Protein AF-0000000070115102 (afdb_homodimer)

Nearest PDB structures (foldseek):
  7xss-assembly1_C  TM=6.860E-01  e=1.965E-01  Candidatus Scalindua brodae
  6q9i-assembly1_A  TM=5.391E-01  e=1.254E-01  Homo sapiens
  7e6j-assembly1_A  TM=5.517E-01  e=1.692E-01  Homo sapiens
  4gpk-assembly1_D  TM=7.271E-01  e=5.889E-01  Bacillus thuringiensis serovar thuringiensis
  4dau-assembly1_A-2  TM=5.957E-01  e=8.779E-01  Homo sapiens

Organism: Actinoplanes teichomyceticus (NCBI:txid1867)

Sequence (296 aa):
MSDEEFIHTALVVAFTAEPGHPRSLQRAIDEIYRLLSEAPAGHPDLVIGWGVLVDLLHERAEDSGDPGDWDALVDAAGCMVLVADAGTELAVRAWRRQWQALLLRHQATRDPADLRDAKVAAAALAEAAAAVPRSPHQPRPRRPWRCDMSDEEFIHTALVVAFTAEPGHPRSLQRAIDEIYRLLSEAPAGHPDLVIGWGVLVDLLHERAEDSGDPGDWDALVDAAGCMVLVADAGTELAVRAWRRQWQALLLRHQATRDPADLRDAKVAAAALAEAAAAVPRSPHQPRPRRPWRCD

Structure (mmCIF, N/CA/C/O backbone):
data_AF-0000000070115102-model_v1
#
loop_
_entity.id
_entity.type
_entity.pdbx_description
1 polymer 'Uncharacterized protein'
#
loop_
_atom_site.group_PDB
_atom_site.id
_atom_site.type_symbol
_atom_site.label_atom_id
_atom_site.label_alt_id
_atom_site.label_comp_id
_atom_site.label_asym_id
_atom_site.label_entity_id
_atom_site.label_seq_id
_atom_site.pdbx_PDB_ins_code
_atom_site.Cartn_x
_atom_site.Cartn_y
_atom_site.Cartn_z
_atom_site.occupancy
_atom_site.B_iso_or_equiv
_atom_site.auth_seq_id
_atom_site.auth_comp_id
_atom_site.auth_asym_id
_atom_site.auth_atom_id
_atom_site.pdbx_PDB_model_num
ATOM 1 N N . MET A 1 1 ? 18.672 5.445 12.703 1 75.75 1 MET A N 1
ATOM 2 C CA . MET A 1 1 ? 17.828 4.598 11.859 1 75.75 1 MET A CA 1
ATOM 3 C C . MET A 1 1 ? 18.312 4.637 10.414 1 75.75 1 MET A C 1
ATOM 5 O O . MET A 1 1 ? 18.484 5.715 9.844 1 75.75 1 MET A O 1
ATOM 9 N N . SER A 1 2 ? 18.625 3.42 9.883 1 83.38 2 SER A N 1
ATOM 10 C CA . SER A 1 2 ? 19.109 3.383 8.5 1 83.38 2 SER A CA 1
ATOM 11 C C . SER A 1 2 ? 17.969 3.602 7.512 1 83.38 2 SER A C 1
ATOM 13 O O . SER A 1 2 ? 16.797 3.48 7.871 1 83.38 2 SER A O 1
ATOM 15 N N . ASP A 1 3 ? 18.25 4.043 6.359 1 79.62 3 ASP A N 1
ATOM 16 C CA . ASP A 1 3 ? 17.266 4.246 5.301 1 79.62 3 ASP A CA 1
ATOM 17 C C . ASP A 1 3 ? 16.5 2.961 5.012 1 79.62 3 ASP A C 1
ATOM 19 O O . ASP A 1 3 ? 15.281 2.99 4.82 1 79.62 3 ASP A O 1
ATOM 23 N N . GLU A 1 4 ? 17.188 1.885 5.074 1 79.25 4 GLU A N 1
ATOM 24 C CA . GLU A 1 4 ? 16.594 0.584 4.805 1 79.25 4 GLU A CA 1
ATOM 25 C C . GLU A 1 4 ? 15.578 0.212 5.887 1 79.25 4 GLU A C 1
ATOM 27 O O . GLU A 1 4 ? 14.5 -0.301 5.59 1 79.25 4 GLU A O 1
ATOM 32 N N . GLU A 1 5 ? 15.961 0.555 7.086 1 83.38 5 GLU A N 1
ATOM 33 C CA . GLU A 1 5 ? 15.062 0.26 8.195 1 83.38 5 GLU A CA 1
ATOM 34 C C . GLU A 1 5 ? 13.789 1.101 8.109 1 83.38 5 GLU A C 1
ATOM 36 O O . GLU A 1 5 ? 12.695 0.605 8.375 1 83.38 5 GLU A O 1
ATOM 41 N N . PHE A 1 6 ? 13.969 2.359 7.801 1 89.44 6 PHE A N 1
ATOM 42 C CA . PHE A 1 6 ? 12.828 3.254 7.688 1 89.44 6 PHE A CA 1
ATOM 43 C C . PHE A 1 6 ? 11.828 2.729 6.668 1 89.44 6 PHE A C 1
ATOM 45 O O . PHE A 1 6 ? 10.656 2.523 6.988 1 89.44 6 PHE A O 1
ATOM 52 N N . ILE A 1 7 ? 12.289 2.443 5.477 1 87.62 7 ILE A N 1
ATOM 53 C CA . ILE A 1 7 ? 11.398 2.049 4.391 1 87.62 7 ILE A CA 1
ATOM 54 C C . ILE A 1 7 ? 10.781 0.69 4.703 1 87.62 7 ILE A C 1
ATOM 56 O O . ILE A 1 7 ? 9.594 0.469 4.438 1 87.62 7 ILE A O 1
ATOM 60 N N . HIS A 1 8 ? 11.547 -0.216 5.242 1 85.38 8 HIS A N 1
ATOM 61 C CA . HIS A 1 8 ? 11.023 -1.525 5.609 1 85.38 8 HIS A CA 1
ATOM 62 C C . HIS A 1 8 ? 9.898 -1.401 6.629 1 85.38 8 HIS A C 1
ATOM 64 O O . HIS A 1 8 ? 8.828 -1.997 6.461 1 85.38 8 HIS A O 1
ATOM 70 N N . THR A 1 9 ? 10.133 -0.563 7.625 1 89.38 9 THR A N 1
ATOM 71 C CA . THR A 1 9 ? 9.109 -0.361 8.648 1 89.38 9 THR A CA 1
ATOM 72 C C . THR A 1 9 ? 7.859 0.274 8.039 1 89.38 9 THR A C 1
ATOM 74 O O . THR A 1 9 ? 6.742 -0.169 8.312 1 89.38 9 THR A O 1
ATOM 77 N N . ALA A 1 10 ? 8.031 1.259 7.234 1 92.88 10 ALA A N 1
ATOM 78 C CA . ALA A 1 10 ? 6.898 1.916 6.586 1 92.88 10 ALA A CA 1
ATOM 79 C C . ALA A 1 10 ? 6.09 0.923 5.754 1 92.88 10 ALA A C 1
ATOM 81 O O . ALA A 1 10 ? 4.855 0.917 5.809 1 92.88 10 ALA A O 1
ATOM 82 N N . LEU A 1 11 ? 6.754 0.059 5.07 1 88.56 11 LEU A N 1
ATOM 83 C CA . LEU A 1 11 ? 6.105 -0.916 4.199 1 88.56 11 LEU A CA 1
ATOM 84 C C . LEU A 1 11 ? 5.359 -1.965 5.02 1 88.56 11 LEU A C 1
ATOM 86 O O . LEU A 1 11 ? 4.238 -2.346 4.676 1 88.56 11 LEU A O 1
ATOM 90 N N . VAL A 1 12 ? 5.984 -2.422 6.035 1 88.62 12 VAL A N 1
ATOM 91 C CA . VAL A 1 12 ? 5.324 -3.391 6.906 1 88.62 12 VAL A CA 1
ATOM 92 C C . VAL A 1 12 ? 4.039 -2.789 7.465 1 88.62 12 VAL A C 1
ATOM 94 O O . VAL A 1 12 ? 2.986 -3.432 7.445 1 88.62 12 VAL A O 1
ATOM 97 N N . VAL A 1 13 ? 4.098 -1.583 7.859 1 92 13 VAL A N 1
ATOM 98 C CA . VAL A 1 13 ? 2.916 -0.915 8.398 1 92 13 VAL A CA 1
ATOM 99 C C . VAL A 1 13 ? 1.85 -0.793 7.309 1 92 13 VAL A C 1
ATOM 101 O O . VAL A 1 13 ? 0.693 -1.162 7.52 1 92 13 VAL A O 1
ATOM 104 N N . ALA A 1 14 ? 2.262 -0.362 6.152 1 90 14 ALA A N 1
ATOM 105 C CA . ALA A 1 14 ? 1.341 -0.138 5.043 1 90 14 ALA A CA 1
ATOM 106 C C . ALA A 1 14 ? 0.634 -1.432 4.645 1 90 14 ALA A C 1
ATOM 108 O O . ALA A 1 14 ? -0.561 -1.425 4.34 1 90 14 ALA A O 1
ATOM 109 N N . PHE A 1 15 ? 1.367 -2.568 4.727 1 87.44 15 PHE A N 1
ATOM 110 C CA . PHE A 1 15 ? 0.852 -3.811 4.164 1 87.44 15 PHE A CA 1
ATOM 111 C C . PHE A 1 15 ? 0.168 -4.648 5.238 1 87.44 15 PHE A C 1
ATOM 113 O O . PHE A 1 15 ? -0.491 -5.645 4.93 1 87.44 15 PHE A O 1
ATOM 120 N N . THR A 1 16 ? 0.286 -4.246 6.426 1 85.25 16 THR A N 1
ATOM 121 C CA . THR A 1 16 ? -0.28 -5.117 7.449 1 85.25 16 THR A CA 1
ATOM 122 C C . THR A 1 16 ? -1.422 -4.418 8.18 1 85.25 16 THR A C 1
ATOM 124 O O . THR A 1 16 ? -2.176 -5.055 8.922 1 85.25 16 THR A O 1
ATOM 127 N N . ALA A 1 17 ? -1.528 -3.17 7.93 1 83.94 17 ALA A N 1
ATOM 128 C CA . ALA A 1 17 ? -2.676 -2.48 8.508 1 83.94 17 ALA A CA 1
ATOM 129 C C . ALA A 1 17 ? -3.988 -3.09 8.023 1 83.94 17 ALA A C 1
ATOM 131 O O . ALA A 1 17 ? -4.113 -3.451 6.852 1 83.94 17 ALA A O 1
ATOM 132 N N . GLU A 1 18 ? -4.879 -3.344 8.898 1 76.81 18 GLU A N 1
ATOM 133 C CA . GLU A 1 18 ? -6.156 -3.977 8.578 1 76.81 18 GLU A CA 1
ATOM 134 C C . GLU A 1 18 ? -7.301 -2.973 8.664 1 76.81 18 GLU A C 1
ATOM 136 O O . GLU A 1 18 ? -7.625 -2.473 9.742 1 76.81 18 GLU A O 1
ATOM 141 N N . PRO A 1 19 ? -7.836 -2.807 7.48 1 73.12 19 PRO A N 1
ATOM 142 C CA . PRO A 1 19 ? -9 -1.917 7.516 1 73.12 19 PRO A CA 1
ATOM 143 C C . PRO A 1 19 ? -10.125 -2.453 8.398 1 73.12 19 PRO A C 1
ATOM 145 O O . PRO A 1 19 ? -10.328 -3.666 8.477 1 73.12 19 PRO A O 1
ATOM 148 N N . GLY A 1 20 ? -10.789 -1.651 9.102 1 76.56 20 GLY A N 1
ATOM 149 C CA . GLY A 1 20 ? -11.961 -2.014 9.883 1 76.56 20 GLY A CA 1
ATOM 150 C C . GLY A 1 20 ? -11.625 -2.453 11.297 1 76.56 20 GLY A C 1
ATOM 151 O O . GLY A 1 20 ? -12.523 -2.75 12.094 1 76.56 20 GLY A O 1
ATOM 152 N N . HIS A 1 21 ? -10.445 -2.525 11.57 1 83 21 HIS A N 1
ATOM 153 C CA . HIS A 1 21 ? -10.016 -2.844 12.93 1 83 21 HIS A CA 1
ATOM 154 C C . HIS A 1 21 ? -9.375 -1.635 13.602 1 83 21 HIS A C 1
ATOM 156 O O . HIS A 1 21 ? -8.18 -1.392 13.438 1 83 21 HIS A O 1
ATOM 162 N N . PRO A 1 22 ? -10.133 -0.946 14.492 1 81.31 22 PRO A N 1
ATOM 163 C CA . PRO A 1 22 ? -9.688 0.346 15.016 1 81.31 22 PRO A CA 1
ATOM 164 C C . PRO A 1 22 ? -8.391 0.239 15.82 1 81.31 22 PRO A C 1
ATOM 166 O O . PRO A 1 22 ? -7.535 1.123 15.742 1 81.31 22 PRO A O 1
ATOM 169 N N . ARG A 1 23 ? -8.312 -0.834 16.594 1 81.69 23 ARG A N 1
ATOM 170 C CA . ARG A 1 23 ? -7.098 -0.964 17.391 1 81.69 23 ARG A CA 1
ATOM 171 C C . ARG A 1 23 ? -5.883 -1.203 16.5 1 81.69 23 ARG A C 1
ATOM 173 O O . ARG A 1 23 ? -4.812 -0.64 16.75 1 81.69 23 ARG A O 1
ATOM 180 N N . SER A 1 24 ? -6.023 -2.033 15.508 1 82.81 24 SER A N 1
ATOM 181 C CA . SER A 1 24 ? -4.949 -2.279 14.555 1 82.81 24 SER A CA 1
ATOM 182 C C . SER A 1 24 ? -4.59 -1.01 13.789 1 82.81 24 SER A C 1
ATOM 184 O O . SER A 1 24 ? -3.41 -0.726 13.57 1 82.81 24 SER A O 1
ATOM 186 N N . LEU A 1 25 ? -5.547 -0.271 13.477 1 87.12 25 LEU A N 1
ATOM 187 C CA . LEU A 1 25 ? -5.336 0.974 12.75 1 87.12 25 LEU A CA 1
ATOM 188 C C . LEU A 1 25 ? -4.602 1.993 13.609 1 87.12 25 LEU A C 1
ATOM 190 O O . LEU A 1 25 ? -3.672 2.654 13.141 1 87.12 25 LEU A O 1
ATOM 194 N N . GLN A 1 26 ? -5.031 2.066 14.883 1 87.44 26 GLN A N 1
ATOM 195 C CA . GLN A 1 26 ? -4.367 3 15.789 1 87.44 26 GLN A CA 1
ATOM 196 C C . GLN A 1 26 ? -2.904 2.619 15.992 1 87.44 26 GLN A C 1
ATOM 198 O O . GLN A 1 26 ? -2.031 3.488 16.016 1 87.44 26 GLN A O 1
ATOM 203 N N . ARG A 1 27 ? -2.684 1.387 16.125 1 87.38 27 ARG A N 1
ATOM 204 C CA . ARG A 1 27 ? -1.309 0.922 16.266 1 87.38 27 ARG A CA 1
ATOM 205 C C . ARG A 1 27 ? -0.475 1.274 15.039 1 87.38 27 ARG A C 1
ATOM 207 O O . ARG A 1 27 ? 0.676 1.698 15.164 1 87.38 27 ARG A O 1
ATOM 214 N N . ALA A 1 28 ? -0.996 1.083 13.883 1 91.25 28 ALA A N 1
ATOM 215 C CA . ALA A 1 28 ? -0.315 1.413 12.641 1 91.25 28 ALA A CA 1
ATOM 216 C C . ALA A 1 28 ? 0.009 2.902 12.562 1 91.25 28 ALA A C 1
ATOM 218 O O . ALA A 1 28 ? 1.125 3.285 12.203 1 91.25 28 ALA A O 1
ATOM 219 N N . ILE A 1 29 ? -0.929 3.697 12.969 1 91.81 29 ILE A N 1
ATOM 220 C CA . ILE A 1 29 ? -0.753 5.145 12.953 1 91.81 29 ILE A CA 1
ATOM 221 C C . ILE A 1 29 ? 0.361 5.539 13.914 1 91.81 29 ILE A C 1
ATOM 223 O O . ILE A 1 29 ? 1.24 6.332 13.57 1 91.81 29 ILE A O 1
ATOM 227 N N . ASP A 1 30 ? 0.346 4.941 15.086 1 89.5 30 ASP A N 1
ATOM 228 C CA . ASP A 1 30 ? 1.373 5.238 16.078 1 89.5 30 ASP A CA 1
ATOM 229 C C . ASP A 1 30 ? 2.76 4.848 15.57 1 89.5 30 ASP A C 1
ATOM 231 O O . ASP A 1 30 ? 3.73 5.578 15.781 1 89.5 30 ASP A O 1
ATOM 235 N N . GLU A 1 31 ? 2.832 3.777 14.93 1 90 31 GLU A N 1
ATOM 236 C CA . GLU A 1 31 ? 4.113 3.279 14.438 1 90 31 GLU A CA 1
ATOM 237 C C . GLU A 1 31 ? 4.672 4.184 13.344 1 90 31 GLU A C 1
ATOM 239 O O . GLU A 1 31 ? 5.863 4.492 13.328 1 90 31 GLU A O 1
ATOM 244 N N . ILE A 1 32 ? 3.908 4.617 12.445 1 93 32 ILE A N 1
ATOM 245 C CA . ILE A 1 32 ? 4.398 5.449 11.359 1 93 32 ILE A CA 1
ATOM 246 C C . ILE A 1 32 ? 4.742 6.844 11.883 1 93 32 ILE A C 1
ATOM 248 O O . ILE A 1 32 ? 5.699 7.469 11.422 1 93 32 ILE A O 1
ATOM 252 N N . TYR A 1 33 ? 3.984 7.281 12.844 1 88.88 33 TYR A N 1
ATOM 253 C CA . TYR A 1 33 ? 4.324 8.555 13.477 1 88.88 33 TYR A CA 1
ATOM 254 C C . TYR A 1 33 ? 5.707 8.484 14.117 1 88.88 33 TYR A C 1
ATOM 256 O O . TYR A 1 33 ? 6.508 9.414 13.977 1 88.88 33 TYR A O 1
ATOM 264 N N . ARG A 1 34 ? 5.902 7.492 14.805 1 88.19 34 ARG A N 1
ATOM 265 C CA . ARG A 1 34 ? 7.211 7.305 15.422 1 88.19 34 ARG A CA 1
ATOM 266 C C . ARG A 1 34 ? 8.312 7.266 14.375 1 88.19 34 ARG A C 1
ATOM 268 O O . ARG A 1 34 ? 9.359 7.898 14.539 1 88.19 34 ARG A O 1
ATOM 275 N N . LEU A 1 35 ? 8.055 6.539 13.398 1 90.62 35 LEU A N 1
ATOM 276 C CA . LEU A 1 35 ? 9.016 6.41 12.305 1 90.62 35 LEU A CA 1
ATOM 277 C C . LEU A 1 35 ? 9.352 7.777 11.719 1 90.62 35 LEU A C 1
ATOM 279 O O . LEU A 1 35 ? 10.531 8.109 11.547 1 90.62 35 LEU A O 1
ATOM 283 N N . LEU A 1 36 ? 8.352 8.578 11.492 1 91.44 36 LEU A N 1
ATOM 284 C CA . LEU A 1 36 ? 8.523 9.898 10.891 1 91.44 36 LEU A CA 1
ATOM 285 C C . LEU A 1 36 ? 9.203 10.859 11.859 1 91.44 36 LEU A C 1
ATOM 287 O O . LEU A 1 36 ? 10.023 11.688 11.453 1 91.44 36 LEU A O 1
ATOM 291 N N . SER A 1 37 ? 8.898 10.703 13.109 1 86.81 37 SER A N 1
ATOM 292 C CA . SER A 1 37 ? 9.453 11.586 14.125 1 86.81 37 SER A CA 1
ATOM 293 C C . SER A 1 37 ? 10.938 11.312 14.344 1 86.81 37 SER A C 1
ATOM 295 O O . SER A 1 37 ? 11.695 12.219 14.711 1 86.81 37 SER A O 1
ATOM 297 N N . GLU A 1 38 ? 11.344 10.117 14.062 1 85.75 38 GLU A N 1
ATOM 298 C CA . GLU A 1 38 ? 12.719 9.719 14.328 1 85.75 38 GLU A CA 1
ATOM 299 C C . GLU A 1 38 ? 13.578 9.852 13.07 1 85.75 38 GLU A C 1
ATOM 301 O O . GLU A 1 38 ? 14.805 9.719 13.133 1 85.75 38 GLU A O 1
ATOM 306 N N . ALA A 1 39 ? 12.898 10.148 12 1 87.94 39 ALA A N 1
ATOM 307 C CA . ALA A 1 39 ? 13.641 10.25 10.742 1 87.94 39 ALA A CA 1
ATOM 308 C C . ALA A 1 39 ? 14.414 11.562 10.672 1 87.94 39 ALA A C 1
ATOM 310 O O . ALA A 1 39 ? 13.914 12.609 11.078 1 87.94 39 ALA A O 1
ATOM 311 N N . PRO A 1 40 ? 15.711 11.5 10.219 1 86.06 40 PRO A N 1
ATOM 312 C CA . PRO A 1 40 ? 16.422 12.75 9.992 1 86.06 40 PRO A CA 1
ATOM 313 C C . PRO A 1 40 ? 15.773 13.625 8.922 1 86.06 40 PRO A C 1
ATOM 315 O O . PRO A 1 40 ? 15.078 13.109 8.039 1 86.06 40 PRO A O 1
ATOM 318 N N . ALA A 1 41 ? 15.977 14.93 9.078 1 82 41 ALA A N 1
ATOM 319 C CA . ALA A 1 41 ? 15.492 15.852 8.062 1 82 41 ALA A CA 1
ATOM 320 C C . ALA A 1 41 ? 16.031 15.492 6.684 1 82 41 ALA A C 1
ATOM 322 O O . ALA A 1 41 ? 17.219 15.141 6.547 1 82 41 ALA A O 1
ATOM 323 N N . GLY A 1 42 ? 15.234 15.477 5.723 1 85.44 42 GLY A N 1
ATOM 324 C CA . GLY A 1 42 ? 15.664 15.227 4.355 1 85.44 42 GLY A CA 1
ATOM 325 C C . GLY A 1 42 ? 15.789 13.75 4.035 1 85.44 42 GLY A C 1
ATOM 326 O O . GLY A 1 42 ? 16.297 13.383 2.973 1 85.44 42 GLY A O 1
ATOM 327 N N . HIS A 1 43 ? 15.391 12.914 4.941 1 87.81 43 HIS A N 1
ATOM 328 C CA . HIS A 1 43 ? 15.43 11.492 4.648 1 87.81 43 HIS A CA 1
ATOM 329 C C . HIS A 1 43 ? 14.758 11.18 3.314 1 87.81 43 HIS A C 1
ATOM 331 O O . HIS A 1 43 ? 13.664 11.68 3.037 1 87.81 43 HIS A O 1
ATOM 337 N N . PRO A 1 44 ? 15.328 10.367 2.498 1 85.56 44 PRO A N 1
ATOM 338 C CA . PRO A 1 44 ? 14.867 10.188 1.12 1 85.56 44 PRO A CA 1
ATOM 339 C C . PRO A 1 44 ? 13.492 9.516 1.044 1 85.56 44 PRO A C 1
ATOM 341 O O . PRO A 1 44 ? 12.773 9.695 0.06 1 85.56 44 PRO A O 1
ATOM 344 N N . ASP A 1 45 ? 13.055 8.805 2.076 1 89.31 45 ASP A N 1
ATOM 345 C CA . ASP A 1 45 ? 11.82 8.031 2 1 89.31 45 ASP A CA 1
ATOM 346 C C . ASP A 1 45 ? 10.711 8.695 2.816 1 89.31 45 ASP A C 1
ATOM 348 O O . ASP A 1 45 ? 9.703 8.055 3.135 1 89.31 45 ASP A O 1
ATOM 352 N N . LEU A 1 46 ? 10.898 9.969 3.127 1 92.81 46 LEU A N 1
ATOM 353 C CA . LEU A 1 46 ? 9.875 10.664 3.898 1 92.81 46 LEU A CA 1
ATOM 354 C C . LEU A 1 46 ? 8.539 10.641 3.168 1 92.81 46 LEU A C 1
ATOM 356 O O . LEU A 1 46 ? 7.484 10.5 3.797 1 92.81 46 LEU A O 1
ATOM 360 N N . VAL A 1 47 ? 8.602 10.773 1.875 1 93.31 47 VAL A N 1
ATOM 361 C CA . VAL A 1 47 ? 7.371 10.836 1.096 1 93.31 47 VAL A CA 1
ATOM 362 C C . VAL A 1 47 ? 6.582 9.539 1.264 1 93.31 47 VAL A C 1
ATOM 364 O O . VAL A 1 47 ? 5.348 9.555 1.286 1 93.31 47 VAL A O 1
ATOM 367 N N . ILE A 1 48 ? 7.258 8.477 1.407 1 92.62 48 ILE A N 1
ATOM 368 C CA . ILE A 1 48 ? 6.609 7.188 1.613 1 92.62 48 ILE A CA 1
ATOM 369 C C . ILE A 1 48 ? 5.988 7.141 3.008 1 92.62 48 ILE A C 1
ATOM 371 O O . ILE A 1 48 ? 4.832 6.742 3.168 1 92.62 48 ILE A O 1
ATOM 375 N N . GLY A 1 49 ? 6.773 7.543 4.008 1 93.81 49 GLY A N 1
ATOM 376 C CA . GLY A 1 49 ? 6.254 7.566 5.367 1 93.81 49 GLY A CA 1
ATOM 377 C C . GLY A 1 49 ? 5.012 8.422 5.52 1 93.81 49 GLY A C 1
ATOM 378 O O . GLY A 1 49 ? 4.012 7.984 6.094 1 93.81 49 GLY A O 1
ATOM 379 N N . TRP A 1 50 ? 5.066 9.539 4.961 1 94.94 50 TRP A N 1
ATOM 380 C CA . TRP A 1 50 ? 3.908 10.43 5.012 1 94.94 50 TRP A CA 1
ATOM 381 C C . TRP A 1 50 ? 2.736 9.836 4.23 1 94.94 50 TRP A C 1
ATOM 383 O O . TRP A 1 50 ? 1.586 9.93 4.664 1 94.94 50 TRP A O 1
ATOM 393 N N . GLY A 1 51 ? 3.059 9.281 3.074 1 95.44 51 GLY A N 1
ATOM 394 C CA . GLY A 1 51 ? 2.016 8.633 2.301 1 95.44 51 GLY A CA 1
ATOM 395 C C . GLY A 1 51 ? 1.298 7.539 3.07 1 95.44 51 GLY A C 1
ATOM 396 O O . GLY A 1 51 ? 0.07 7.438 3.016 1 95.44 51 GLY A O 1
ATOM 397 N N . VAL A 1 52 ? 2.025 6.758 3.764 1 95.38 52 VAL A N 1
ATOM 398 C CA . VAL A 1 52 ? 1.437 5.703 4.582 1 95.38 52 VAL A CA 1
ATOM 399 C C . VAL A 1 52 ? 0.562 6.32 5.672 1 95.38 52 VAL A C 1
ATOM 401 O O . VAL A 1 52 ? -0.568 5.879 5.895 1 95.38 52 VAL A O 1
ATOM 404 N N . LEU A 1 53 ? 1.031 7.371 6.293 1 94.31 53 LEU A N 1
ATOM 405 C CA . LEU A 1 53 ? 0.256 8.039 7.332 1 94.31 53 LEU A CA 1
ATOM 406 C C . LEU A 1 53 ? -1.033 8.617 6.762 1 94.31 53 LEU A C 1
ATOM 408 O O . LEU A 1 53 ? -2.104 8.469 7.359 1 94.31 53 LEU A O 1
ATOM 412 N N . VAL A 1 54 ? -0.891 9.18 5.621 1 95.5 54 VAL A N 1
ATOM 413 C CA . VAL A 1 54 ? -2.053 9.773 4.973 1 95.5 54 VAL A CA 1
ATOM 414 C C . VAL A 1 54 ? -3.109 8.703 4.711 1 95.5 54 VAL A C 1
ATOM 416 O O . VAL A 1 54 ? -4.293 8.914 4.98 1 95.5 54 VAL A O 1
ATOM 419 N N . ASP A 1 55 ? -2.742 7.582 4.281 1 94.06 55 ASP A N 1
ATOM 420 C CA . ASP A 1 55 ? -3.674 6.496 3.996 1 94.06 55 ASP A CA 1
ATOM 421 C C . ASP A 1 55 ? -4.332 5.984 5.273 1 94.06 55 ASP A C 1
ATOM 423 O O . ASP A 1 55 ? -5.539 5.742 5.305 1 94.06 55 ASP A O 1
ATOM 427 N N . LEU A 1 56 ? -3.574 5.852 6.285 1 93.38 56 LEU A N 1
ATOM 428 C CA . LEU A 1 56 ? -4.094 5.363 7.559 1 93.38 56 LEU A CA 1
ATOM 429 C C . LEU A 1 56 ? -5.055 6.371 8.18 1 93.38 56 LEU A C 1
ATOM 431 O O . LEU A 1 56 ? -6.117 6 8.672 1 93.38 56 LEU A O 1
ATOM 435 N N . LEU A 1 57 ? -4.707 7.613 8.141 1 93.12 57 LEU A N 1
ATOM 436 C CA . LEU A 1 57 ? -5.562 8.656 8.688 1 93.12 57 LEU A CA 1
ATOM 437 C C . LEU A 1 57 ? -6.855 8.773 7.891 1 93.12 57 LEU A C 1
ATOM 439 O O . LEU A 1 57 ? -7.914 9.062 8.453 1 93.12 57 LEU A O 1
ATOM 443 N N . HIS A 1 58 ? -6.711 8.57 6.594 1 93.25 58 HIS A N 1
ATOM 444 C CA . HIS A 1 58 ? -7.902 8.578 5.754 1 93.25 58 HIS A CA 1
ATOM 445 C C . HIS A 1 58 ? -8.883 7.484 6.168 1 93.25 58 HIS A C 1
ATOM 447 O O . HIS A 1 58 ? -10.078 7.738 6.309 1 93.25 58 HIS A O 1
ATOM 453 N N . GLU A 1 59 ? -8.367 6.34 6.355 1 90.94 59 GLU A N 1
ATOM 454 C CA . GLU A 1 59 ? -9.211 5.238 6.812 1 90.94 59 GLU A CA 1
ATOM 455 C C . GLU A 1 59 ? -9.867 5.566 8.148 1 90.94 59 GLU A C 1
ATOM 457 O O . GLU A 1 59 ? -11.07 5.348 8.32 1 90.94 59 GLU A O 1
ATOM 462 N N . ARG A 1 60 ? -9.102 6.102 9.023 1 90.25 60 ARG A N 1
ATOM 463 C CA . ARG A 1 60 ? -9.633 6.438 10.336 1 90.25 60 ARG A CA 1
ATOM 464 C C . ARG A 1 60 ? -10.703 7.516 10.234 1 90.25 60 ARG A C 1
ATOM 466 O O . ARG A 1 60 ? -11.719 7.457 10.938 1 90.25 60 ARG A O 1
ATOM 473 N N . ALA A 1 61 ? -10.445 8.484 9.461 1 89.88 61 ALA A N 1
ATOM 474 C CA . ALA A 1 61 ? -11.383 9.594 9.312 1 89.88 61 ALA A CA 1
ATOM 475 C C . ALA A 1 61 ? -12.719 9.117 8.75 1 89.88 61 ALA A C 1
ATOM 477 O O . ALA A 1 61 ? -13.781 9.586 9.172 1 89.88 61 ALA A O 1
ATOM 478 N N . GLU A 1 62 ? -12.656 8.211 7.867 1 86.5 62 GLU A N 1
ATOM 479 C CA . GLU A 1 62 ? -13.875 7.656 7.285 1 86.5 62 GLU A CA 1
ATOM 480 C C . GLU A 1 62 ? -14.68 6.879 8.32 1 86.5 62 GLU A C 1
ATOM 482 O O . GLU A 1 62 ? -15.906 6.891 8.297 1 86.5 62 GLU A O 1
ATOM 487 N N . ASP A 1 63 ? -14.008 6.316 9.234 1 84.12 63 ASP A N 1
ATOM 488 C CA . ASP A 1 63 ? -14.648 5.461 10.227 1 84.12 63 ASP A CA 1
ATOM 489 C C . ASP A 1 63 ? -15.172 6.281 11.406 1 84.12 63 ASP A C 1
ATOM 491 O O . ASP A 1 63 ? -16.234 5.984 11.961 1 84.12 63 ASP A O 1
ATOM 495 N N . SER A 1 64 ? -14.383 7.215 11.844 1 81.81 64 SER A N 1
ATOM 496 C CA . SER A 1 64 ? -14.68 7.918 13.094 1 81.81 64 SER A CA 1
ATOM 497 C C . SER A 1 64 ? -15.672 9.047 12.859 1 81.81 64 SER A C 1
ATOM 499 O O . SER A 1 64 ? -16.5 9.344 13.734 1 81.81 64 SER A O 1
ATOM 501 N N . GLY A 1 65 ? -15.648 9.742 11.875 1 76.19 65 GLY A N 1
ATOM 502 C CA . GLY A 1 65 ? -16.422 10.953 11.641 1 76.19 65 GLY A CA 1
ATOM 503 C C . GLY A 1 65 ? -15.961 12.125 12.492 1 76.19 65 GLY A C 1
ATOM 504 O O . GLY A 1 65 ? -16.625 13.164 12.523 1 76.19 65 GLY A O 1
ATOM 505 N N . ASP A 1 66 ? -14.945 11.953 13.203 1 82.25 66 ASP A N 1
ATOM 506 C CA . ASP A 1 66 ? -14.383 13.016 14.039 1 82.25 66 ASP A CA 1
ATOM 507 C C . ASP A 1 66 ? -13.688 14.07 13.188 1 82.25 66 ASP A C 1
ATOM 509 O O . ASP A 1 66 ? -12.766 13.758 12.43 1 82.25 66 ASP A O 1
ATOM 513 N N . PRO A 1 67 ? -14.078 15.344 13.438 1 81.12 67 PRO A N 1
ATOM 514 C CA . PRO A 1 67 ? -13.469 16.422 12.656 1 81.12 67 PRO A CA 1
ATOM 515 C C . PRO A 1 67 ? -11.961 16.531 12.891 1 81.12 67 PRO A C 1
ATOM 517 O O . PRO A 1 67 ? -11.227 16.938 11.984 1 81.12 67 PRO A O 1
ATOM 520 N N . GLY A 1 68 ? -11.523 16.219 14.062 1 86.5 68 GLY A N 1
ATOM 521 C CA . GLY A 1 68 ? -10.102 16.25 14.352 1 86.5 68 GLY A CA 1
ATOM 522 C C . GLY A 1 68 ? -9.297 15.289 13.484 1 86.5 68 GLY A C 1
ATOM 523 O O . GLY A 1 68 ? -8.133 15.555 13.172 1 86.5 68 GLY A O 1
ATOM 524 N N . ASP A 1 69 ? -9.945 14.219 13.094 1 87.62 69 ASP A N 1
ATOM 525 C CA . ASP A 1 69 ? -9.289 13.258 12.219 1 87.62 69 ASP A CA 1
ATOM 526 C C . ASP A 1 69 ? -9.117 13.82 10.805 1 87.62 69 ASP A C 1
ATOM 528 O O . ASP A 1 69 ? -8.117 13.547 10.141 1 87.62 69 ASP A O 1
ATOM 532 N N . TRP A 1 70 ? -10.008 14.703 10.43 1 91.25 70 TRP A N 1
ATOM 533 C CA . TRP A 1 70 ? -9.898 15.336 9.117 1 91.25 70 TRP A CA 1
ATOM 534 C C . TRP A 1 70 ? -8.789 16.375 9.102 1 91.25 70 TRP A C 1
ATOM 536 O O . TRP A 1 70 ? -8.07 16.516 8.109 1 91.25 70 TRP A O 1
ATOM 546 N N . ASP A 1 71 ? -8.633 17.078 10.227 1 91.38 71 ASP A N 1
ATOM 547 C CA . ASP A 1 71 ? -7.527 18.031 10.344 1 91.38 71 ASP A CA 1
ATOM 548 C C . ASP A 1 71 ? -6.18 17.328 10.219 1 91.38 71 ASP A C 1
ATOM 550 O O . ASP A 1 71 ? -5.297 17.797 9.492 1 91.38 71 ASP A O 1
ATOM 554 N N . ALA A 1 72 ? -6.113 16.266 10.922 1 91.44 72 ALA A N 1
ATOM 555 C CA . ALA A 1 72 ? -4.871 15.492 10.891 1 91.44 72 ALA A CA 1
ATOM 556 C C . ALA A 1 72 ? -4.578 14.992 9.477 1 91.44 72 ALA A C 1
ATOM 558 O O . ALA A 1 72 ? -3.426 15 9.039 1 91.44 72 ALA A O 1
ATOM 559 N N . LEU A 1 73 ? -5.59 14.586 8.789 1 94.62 73 LEU A N 1
ATOM 560 C CA . LEU A 1 73 ? -5.461 14.086 7.422 1 94.62 73 LEU A CA 1
ATOM 561 C C . LEU A 1 73 ? -4.977 15.195 6.492 1 94.62 73 LEU A C 1
ATOM 563 O O . LEU A 1 73 ? -4.039 14.992 5.715 1 94.62 73 LEU A O 1
ATOM 567 N N . VAL A 1 74 ? -5.551 16.375 6.609 1 95.31 74 VAL A N 1
ATOM 568 C CA . VAL A 1 74 ? -5.176 17.516 5.773 1 95.31 74 VAL A CA 1
ATOM 569 C C . VAL A 1 74 ? -3.721 17.891 6.051 1 95.31 74 VAL A C 1
ATOM 571 O O . VAL A 1 74 ? -2.947 18.125 5.117 1 95.31 74 VAL A O 1
ATOM 574 N N . ASP A 1 75 ? -3.379 17.875 7.277 1 94.44 75 ASP A N 1
ATOM 575 C CA . ASP A 1 75 ? -2.016 18.234 7.66 1 94.44 75 ASP A CA 1
ATOM 576 C C . ASP A 1 75 ? -1.01 17.219 7.133 1 94.44 75 ASP A C 1
ATOM 578 O O . ASP A 1 75 ? 0.031 17.594 6.586 1 94.44 75 ASP A O 1
ATOM 582 N N . ALA A 1 76 ? -1.289 15.953 7.289 1 95.38 76 ALA A N 1
ATOM 583 C CA . ALA A 1 76 ? -0.397 14.898 6.812 1 95.38 76 ALA A CA 1
ATOM 584 C C . ALA A 1 76 ? -0.238 14.969 5.293 1 95.38 76 ALA A C 1
ATOM 586 O O . ALA A 1 76 ? 0.87 14.812 4.773 1 95.38 76 ALA A O 1
ATOM 587 N N . ALA A 1 77 ? -1.327 15.18 4.59 1 96.62 77 ALA A N 1
ATOM 588 C CA . ALA A 1 77 ? -1.271 15.312 3.135 1 96.62 77 ALA A CA 1
ATOM 589 C C . ALA A 1 77 ? -0.421 16.516 2.723 1 96.62 77 ALA A C 1
ATOM 591 O O . ALA A 1 77 ? 0.339 16.438 1.755 1 96.62 77 ALA A O 1
ATOM 592 N N . GLY A 1 78 ? -0.541 17.547 3.477 1 96.44 78 GLY A N 1
ATOM 593 C CA . GLY A 1 78 ? 0.301 18.719 3.236 1 96.44 78 GLY A CA 1
ATOM 594 C C . GLY A 1 78 ? 1.78 18.422 3.412 1 96.44 78 GLY A C 1
ATOM 595 O O . GLY A 1 78 ? 2.604 18.875 2.609 1 96.44 78 GLY A O 1
ATOM 596 N N . CYS A 1 79 ? 2.111 17.719 4.418 1 95.25 79 CYS A N 1
ATOM 597 C CA . CYS A 1 79 ? 3.496 17.312 4.645 1 95.25 79 CYS A CA 1
ATOM 598 C C . CYS A 1 79 ? 4.004 16.438 3.506 1 95.25 79 CYS A C 1
ATOM 600 O O . CYS A 1 79 ? 5.148 16.578 3.068 1 95.25 79 CYS A O 1
ATOM 602 N N . MET A 1 80 ? 3.17 15.547 3.037 1 96.31 80 MET A N 1
ATOM 603 C CA . MET A 1 80 ? 3.537 14.695 1.904 1 96.31 80 MET A CA 1
ATOM 604 C C . MET A 1 80 ? 3.865 15.547 0.678 1 96.31 80 MET A C 1
ATOM 606 O O . MET A 1 80 ? 4.867 15.297 0.001 1 96.31 80 MET A O 1
ATOM 610 N N . VAL A 1 81 ? 3.059 16.578 0.432 1 96.94 81 VAL A N 1
ATOM 611 C CA . VAL A 1 81 ? 3.271 17.484 -0.692 1 96.94 81 VAL A CA 1
ATOM 612 C C . VAL A 1 81 ? 4.617 18.203 -0.542 1 96.94 81 VAL A C 1
ATOM 614 O O . VAL A 1 81 ? 5.383 18.297 -1.503 1 96.94 81 VAL A O 1
ATOM 617 N N . LEU A 1 82 ? 4.918 18.562 0.621 1 95.12 82 LEU A N 1
ATOM 618 C CA . LEU A 1 82 ? 6.117 19.359 0.876 1 95.12 82 LEU A CA 1
ATOM 619 C C . LEU A 1 82 ? 7.379 18.547 0.593 1 95.12 82 LEU A C 1
ATOM 621 O O . LEU A 1 82 ? 8.383 19.094 0.135 1 95.12 82 LEU A O 1
ATOM 625 N N . VAL A 1 83 ? 7.324 17.281 0.796 1 94.19 83 VAL A N 1
ATOM 626 C CA . VAL A 1 83 ? 8.562 16.5 0.743 1 94.19 83 VAL A CA 1
ATOM 627 C C . VAL A 1 83 ? 8.648 15.766 -0.59 1 94.19 83 VAL A C 1
ATOM 629 O O . VAL A 1 83 ? 9.695 15.195 -0.925 1 94.19 83 VAL A O 1
ATOM 632 N N . ALA A 1 84 ? 7.566 15.742 -1.346 1 95 84 ALA A N 1
ATOM 633 C CA . ALA A 1 84 ? 7.574 15.008 -2.607 1 95 84 ALA A CA 1
ATOM 634 C C . ALA A 1 84 ? 8.383 15.75 -3.67 1 95 84 ALA A C 1
ATOM 636 O O . ALA A 1 84 ? 8.25 16.969 -3.818 1 95 84 ALA A O 1
ATOM 637 N N . ASP A 1 85 ? 9.234 14.969 -4.434 1 94.19 85 ASP A N 1
ATOM 638 C CA . ASP A 1 85 ? 10.008 15.562 -5.523 1 94.19 85 ASP A CA 1
ATOM 639 C C . ASP A 1 85 ? 9.102 15.922 -6.703 1 94.19 85 ASP A C 1
ATOM 641 O O . ASP A 1 85 ? 8.305 15.094 -7.156 1 94.19 85 ASP A O 1
ATOM 645 N N . ALA A 1 86 ? 9.312 17.156 -7.18 1 95 86 ALA A N 1
ATOM 646 C CA . ALA A 1 86 ? 8.547 17.594 -8.352 1 95 86 ALA A CA 1
ATOM 647 C C . ALA A 1 86 ? 8.836 16.703 -9.555 1 95 86 ALA A C 1
ATOM 649 O O . ALA A 1 86 ? 9.938 16.156 -9.68 1 95 86 ALA A O 1
ATOM 650 N N . GLY A 1 87 ? 7.832 16.516 -10.367 1 95 87 GLY A N 1
ATOM 651 C CA . GLY A 1 87 ? 7.996 15.758 -11.602 1 95 87 GLY A CA 1
ATOM 652 C C . GLY A 1 87 ? 7.918 14.258 -11.406 1 95 87 GLY A C 1
ATOM 653 O O . GLY A 1 87 ? 8.359 13.484 -12.258 1 95 87 GLY A O 1
ATOM 654 N N . THR A 1 88 ? 7.496 13.828 -10.281 1 92.75 88 THR A N 1
ATOM 655 C CA . THR A 1 88 ? 7.371 12.398 -10.016 1 92.75 88 THR A CA 1
ATOM 656 C C . THR A 1 88 ? 5.906 12.008 -9.844 1 92.75 88 THR A C 1
ATOM 658 O O . THR A 1 88 ? 5.062 12.852 -9.531 1 92.75 88 THR A O 1
ATOM 661 N N . GLU A 1 89 ? 5.574 10.773 -10.008 1 90.69 89 GLU A N 1
ATOM 662 C CA . GLU A 1 89 ? 4.227 10.258 -9.781 1 90.69 89 GLU A CA 1
ATOM 663 C C . GLU A 1 89 ? 3.816 10.406 -8.32 1 90.69 89 GLU A C 1
ATOM 665 O O . GLU A 1 89 ? 2.635 10.586 -8.016 1 90.69 89 GLU A O 1
ATOM 670 N N . LEU A 1 90 ? 4.816 10.367 -7.43 1 93.69 90 LEU A N 1
ATOM 671 C CA . LEU A 1 90 ? 4.516 10.508 -6.012 1 93.69 90 LEU A CA 1
ATOM 672 C C . LEU A 1 90 ? 4.086 11.93 -5.684 1 93.69 90 LEU A C 1
ATOM 674 O O . LEU A 1 90 ? 3.246 12.141 -4.805 1 93.69 90 LEU A O 1
ATOM 678 N N . ALA A 1 91 ? 4.625 12.891 -6.434 1 96.38 91 ALA A N 1
ATOM 679 C CA . ALA A 1 91 ? 4.156 14.258 -6.262 1 96.38 91 ALA A CA 1
ATOM 680 C C . ALA A 1 91 ? 2.709 14.406 -6.719 1 96.38 91 ALA A C 1
ATOM 682 O O . ALA A 1 91 ? 1.914 15.102 -6.078 1 96.38 91 ALA A O 1
ATOM 683 N N . VAL A 1 92 ? 2.385 13.734 -7.77 1 95.06 92 VAL A N 1
ATOM 684 C CA . VAL A 1 92 ? 1.008 13.734 -8.258 1 95.06 92 VAL A CA 1
ATOM 685 C C . VAL A 1 92 ? 0.082 13.156 -7.191 1 95.06 92 VAL A C 1
ATOM 687 O O . VAL A 1 92 ? -0.948 13.75 -6.863 1 95.06 92 VAL A O 1
ATOM 690 N N . ARG A 1 93 ? 0.491 12.062 -6.664 1 94.56 93 ARG A N 1
ATOM 691 C CA . ARG A 1 93 ? -0.306 11.422 -5.621 1 94.56 93 ARG A CA 1
ATOM 692 C C . ARG A 1 93 ? -0.453 12.328 -4.406 1 94.56 93 ARG A C 1
ATOM 694 O O . ARG A 1 93 ? -1.528 12.406 -3.811 1 94.56 93 ARG A O 1
ATOM 701 N N . ALA A 1 94 ? 0.601 12.969 -4.008 1 97.12 94 ALA A N 1
ATOM 702 C CA . ALA A 1 94 ? 0.57 13.852 -2.844 1 97.12 94 ALA A CA 1
ATOM 703 C C . ALA A 1 94 ? -0.456 14.961 -3.025 1 97.12 94 ALA A C 1
ATOM 705 O O . ALA A 1 94 ? -1.294 15.195 -2.15 1 97.12 94 ALA A O 1
ATOM 706 N N . TRP A 1 95 ? -0.464 15.539 -4.145 1 97.75 95 TRP A N 1
ATOM 707 C CA . TRP A 1 95 ? -1.411 16.609 -4.418 1 97.75 95 TRP A CA 1
ATOM 708 C C . TRP A 1 95 ? -2.838 16.078 -4.488 1 97.75 95 TRP A C 1
ATOM 710 O O . TRP A 1 95 ? -3.777 16.734 -4.035 1 97.75 95 TRP A O 1
ATOM 720 N N . ARG A 1 96 ? -2.982 14.938 -5.09 1 96.94 96 ARG A N 1
ATOM 721 C CA . ARG A 1 96 ? -4.301 14.32 -5.152 1 96.94 96 ARG A CA 1
ATOM 722 C C . ARG A 1 96 ? -4.859 14.078 -3.752 1 96.94 96 ARG A C 1
ATOM 724 O O . ARG A 1 96 ? -6.027 14.375 -3.484 1 96.94 96 ARG A O 1
ATOM 731 N N . ARG A 1 97 ? -3.975 13.578 -2.91 1 97.19 97 ARG A N 1
ATOM 732 C CA . ARG A 1 97 ? -4.41 13.305 -1.546 1 97.19 97 ARG A CA 1
ATOM 733 C C . ARG A 1 97 ? -4.723 14.594 -0.801 1 97.19 97 ARG A C 1
ATOM 735 O O . ARG A 1 97 ? -5.68 14.656 -0.026 1 97.19 97 ARG A O 1
ATOM 742 N N . GLN A 1 98 ? -3.945 15.617 -1.074 1 97.81 98 GLN A N 1
ATOM 743 C CA . GLN A 1 98 ? -4.23 16.922 -0.48 1 97.81 98 GLN A CA 1
ATOM 744 C C . GLN A 1 98 ? -5.586 17.453 -0.942 1 97.81 98 GLN A C 1
ATOM 746 O O . GLN A 1 98 ? -6.398 17.891 -0.125 1 97.81 98 GLN A O 1
ATOM 751 N N . TRP A 1 99 ? -5.77 17.375 -2.182 1 98.25 99 TRP A N 1
ATOM 752 C CA . TRP A 1 99 ? -7.027 17.828 -2.773 1 98.25 99 TRP A CA 1
ATOM 753 C C . TRP A 1 99 ? -8.203 17.062 -2.184 1 98.25 99 TRP A C 1
ATOM 755 O O . TRP A 1 99 ? -9.188 17.656 -1.74 1 98.25 99 TRP A O 1
ATOM 765 N N . GLN A 1 100 ? -8.07 15.773 -2.104 1 96.56 100 GLN A N 1
ATOM 766 C CA . GLN A 1 100 ? -9.125 14.922 -1.564 1 96.56 100 GLN A CA 1
ATOM 767 C C . GLN A 1 100 ? -9.383 15.227 -0.091 1 96.56 100 GLN A C 1
ATOM 769 O O . GLN A 1 100 ? -10.531 15.297 0.344 1 96.56 100 GLN A O 1
ATOM 774 N N . ALA A 1 101 ? -8.328 15.328 0.656 1 96.56 101 ALA A N 1
ATOM 775 C CA . ALA A 1 101 ? -8.453 15.609 2.086 1 96.56 101 ALA A CA 1
ATOM 776 C C . ALA A 1 101 ? -9.203 16.906 2.33 1 96.56 101 ALA A C 1
ATOM 778 O O . ALA A 1 101 ? -10.07 16.984 3.207 1 96.56 101 ALA A O 1
ATOM 779 N N . LEU A 1 102 ? -8.898 17.891 1.554 1 97.31 102 LEU A N 1
ATOM 780 C CA . LEU A 1 102 ? -9.555 19.188 1.689 1 97.31 102 LEU A CA 1
ATOM 781 C C . LEU A 1 102 ? -11.031 19.094 1.347 1 97.31 102 LEU A C 1
ATOM 783 O O . LEU A 1 102 ? -11.875 19.672 2.037 1 97.31 102 LEU A O 1
ATOM 787 N N . LEU A 1 103 ? -11.398 18.344 0.339 1 96 103 LEU A N 1
ATOM 788 C CA . LEU A 1 103 ? -12.797 18.156 -0.038 1 96 103 LEU A CA 1
ATOM 789 C C . LEU A 1 103 ? -13.555 17.391 1.048 1 96 103 LEU A C 1
ATOM 791 O O . LEU A 1 103 ? -14.695 17.734 1.371 1 96 103 LEU A O 1
ATOM 795 N N . LEU A 1 104 ? -12.914 16.422 1.529 1 93.19 104 LEU A N 1
ATOM 796 C CA . LEU A 1 104 ? -13.562 15.617 2.566 1 93.19 104 LEU A CA 1
ATOM 797 C C . LEU A 1 104 ? -13.812 16.453 3.818 1 93.19 104 LEU A C 1
ATOM 799 O O . LEU A 1 104 ? -14.891 16.375 4.414 1 93.19 104 LEU A O 1
ATOM 803 N N . ARG A 1 105 ? -12.805 17.234 4.238 1 94.62 105 ARG A N 1
ATOM 804 C CA . ARG A 1 105 ? -13.016 18.094 5.398 1 94.62 105 ARG A CA 1
ATOM 805 C C . ARG A 1 105 ? -14.117 19.109 5.129 1 94.62 105 ARG A C 1
ATOM 807 O O . ARG A 1 105 ? -14.914 19.422 6.016 1 94.62 105 ARG A O 1
ATOM 814 N N . HIS A 1 106 ? -14.141 19.609 3.928 1 94.81 106 HIS A N 1
ATOM 815 C CA . HIS A 1 106 ? -15.195 20.547 3.551 1 94.81 106 HIS A CA 1
ATOM 816 C C . HIS A 1 106 ? -16.578 19.891 3.684 1 94.81 106 HIS A C 1
ATOM 818 O O . HIS A 1 106 ? -17.516 20.547 4.137 1 94.81 106 HIS A O 1
ATOM 824 N N . GLN A 1 107 ? -16.641 18.672 3.266 1 91.62 107 GLN A N 1
ATOM 825 C CA . GLN A 1 107 ? -17.922 17.953 3.363 1 91.62 107 GLN A CA 1
ATOM 826 C C . GLN A 1 107 ? -18.359 17.812 4.816 1 91.62 107 GLN A C 1
ATOM 828 O O . GLN A 1 107 ? -19.547 17.906 5.121 1 91.62 107 GLN A O 1
ATOM 833 N N . ALA A 1 108 ? -17.422 17.719 5.645 1 88.31 108 ALA A N 1
ATOM 834 C CA . ALA A 1 108 ? -17.719 17.5 7.059 1 88.31 108 ALA A CA 1
ATOM 835 C C . ALA A 1 108 ? -18 18.812 7.766 1 88.31 108 ALA A C 1
ATOM 837 O O . ALA A 1 108 ? -18.875 18.891 8.633 1 88.31 108 ALA A O 1
ATOM 838 N N . THR A 1 109 ? -17.281 19.844 7.387 1 90.12 109 THR A N 1
ATOM 839 C CA . THR A 1 109 ? -17.344 21.062 8.172 1 90.12 109 THR A CA 1
ATOM 840 C C . THR A 1 109 ? -18.062 22.172 7.398 1 90.12 109 THR A C 1
ATOM 842 O O . THR A 1 109 ? -18.453 23.188 7.977 1 90.12 109 THR A O 1
ATOM 845 N N . ARG A 1 110 ? -18.109 22.125 6.113 1 92.81 110 ARG A N 1
ATOM 846 C CA . ARG A 1 110 ? -18.688 23.109 5.203 1 92.81 110 ARG A CA 1
ATOM 847 C C . ARG A 1 110 ? -17.922 24.422 5.258 1 92.81 110 ARG A C 1
ATOM 849 O O . ARG A 1 110 ? -18.5 25.5 5.023 1 92.81 110 ARG A O 1
ATOM 856 N N . ASP A 1 111 ? -16.703 24.344 5.664 1 92.94 111 ASP A N 1
ATOM 857 C CA . ASP A 1 111 ? -15.836 25.516 5.645 1 92.94 111 ASP A CA 1
ATOM 858 C C . ASP A 1 111 ? -15.461 25.906 4.219 1 92.94 111 ASP A C 1
ATOM 860 O O . ASP A 1 111 ? -14.812 25.125 3.51 1 92.94 111 ASP A O 1
ATOM 864 N N . PRO A 1 112 ? -15.797 27.156 3.768 1 95.69 112 PRO A N 1
ATOM 865 C CA . PRO A 1 112 ? -15.516 27.562 2.391 1 95.69 112 PRO A CA 1
ATOM 866 C C . PRO A 1 112 ? -14.023 27.672 2.105 1 95.69 112 PRO A C 1
ATOM 868 O O . PRO A 1 112 ? -13.594 27.562 0.954 1 95.69 112 PRO A O 1
ATOM 871 N N . ALA A 1 113 ? -13.273 27.922 3.145 1 97.06 113 ALA A N 1
ATOM 872 C CA . ALA A 1 113 ? -11.828 28 2.953 1 97.06 113 ALA A CA 1
ATOM 873 C C . ALA A 1 113 ? -11.273 26.688 2.396 1 97.06 113 ALA A C 1
ATOM 875 O O . ALA A 1 113 ? -10.352 26.688 1.582 1 97.06 113 ALA A O 1
ATOM 876 N N . ASP A 1 114 ? -11.844 25.562 2.801 1 96.44 114 ASP A N 1
ATOM 877 C CA . ASP A 1 114 ? -11.43 24.25 2.299 1 96.44 114 ASP A CA 1
ATOM 878 C C . ASP A 1 114 ? -11.711 24.125 0.802 1 96.44 114 ASP A C 1
ATOM 880 O O . ASP A 1 114 ? -10.922 23.516 0.067 1 96.44 114 ASP A O 1
ATOM 884 N N . LEU A 1 115 ? -12.781 24.641 0.335 1 96.19 115 LEU A N 1
ATOM 885 C CA . LEU A 1 115 ? -13.102 24.578 -1.087 1 96.19 115 LEU A CA 1
ATOM 886 C C . LEU A 1 115 ? -12.125 25.422 -1.898 1 96.19 115 LEU A C 1
ATOM 888 O O . LEU A 1 115 ? -11.688 25.016 -2.977 1 96.19 115 LEU A O 1
ATOM 892 N N . ARG A 1 116 ? -11.82 26.625 -1.343 1 97.69 116 ARG A N 1
ATOM 893 C CA . ARG A 1 116 ? -10.836 27.469 -2.008 1 97.69 116 ARG A CA 1
ATOM 894 C C . ARG A 1 116 ? -9.477 26.781 -2.094 1 97.69 116 ARG A C 1
ATOM 896 O O . ARG A 1 116 ? -8.859 26.734 -3.16 1 97.69 116 ARG A O 1
ATOM 903 N N . ASP A 1 117 ? -9.047 26.281 -1.007 1 98 117 ASP A N 1
ATOM 904 C CA . ASP A 1 117 ? -7.766 25.578 -0.972 1 98 117 ASP A CA 1
ATOM 905 C C . ASP A 1 117 ? -7.797 24.328 -1.868 1 98 117 ASP A C 1
ATOM 907 O O . ASP A 1 117 ? -6.789 23.984 -2.486 1 98 117 ASP A O 1
ATOM 911 N N . ALA A 1 118 ? -8.945 23.641 -1.914 1 98.25 118 ALA A N 1
ATOM 912 C CA . ALA A 1 118 ? -9.086 22.469 -2.783 1 98.25 118 ALA A CA 1
ATOM 913 C C . ALA A 1 118 ? -8.93 22.859 -4.25 1 98.25 118 ALA A C 1
ATOM 915 O O . ALA A 1 118 ? -8.359 22.109 -5.043 1 98.25 118 ALA A O 1
ATOM 916 N N . LYS A 1 119 ? -9.477 24.016 -4.594 1 98.06 119 LYS A N 1
ATOM 917 C CA . LYS A 1 119 ? -9.32 24.484 -5.965 1 98.06 119 LYS A CA 1
ATOM 918 C C . LYS A 1 119 ? -7.848 24.719 -6.297 1 98.06 119 LYS A C 1
ATOM 920 O O . LYS A 1 119 ? -7.391 24.359 -7.387 1 98.06 119 LYS A O 1
ATOM 925 N N . VAL A 1 120 ? -7.145 25.328 -5.391 1 98.25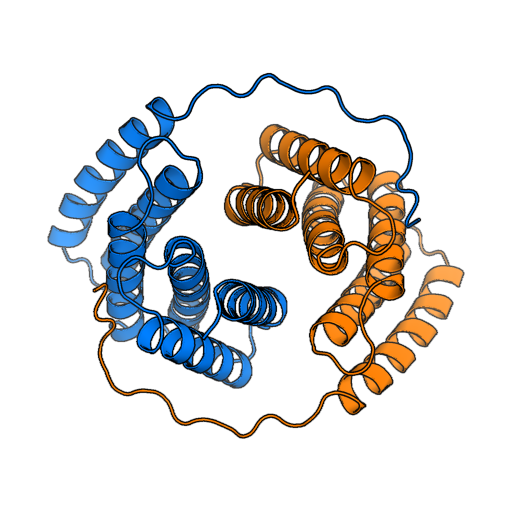 120 VAL A N 1
ATOM 926 C CA . VAL A 1 120 ? -5.715 25.562 -5.562 1 98.25 120 VAL A CA 1
ATOM 927 C C . VAL A 1 120 ? -4.992 24.219 -5.695 1 98.25 120 VAL A C 1
ATOM 929 O O . VAL A 1 120 ? -4.156 24.047 -6.586 1 98.25 120 VAL A O 1
ATOM 932 N N . ALA A 1 121 ? -5.305 23.25 -4.828 1 98.5 121 ALA A N 1
ATOM 933 C CA . ALA A 1 121 ? -4.691 21.938 -4.867 1 98.5 121 ALA A CA 1
ATOM 934 C C . ALA A 1 121 ? -5.004 21.219 -6.18 1 98.5 121 ALA A C 1
ATOM 936 O O . ALA A 1 121 ? -4.164 20.484 -6.715 1 98.5 121 ALA A O 1
ATOM 937 N N . ALA A 1 122 ? -6.215 21.391 -6.68 1 98.25 122 ALA A N 1
ATOM 938 C CA . ALA A 1 122 ? -6.598 20.781 -7.953 1 98.25 122 ALA A CA 1
ATOM 939 C C . ALA A 1 122 ? -5.734 21.297 -9.094 1 98.25 122 ALA A C 1
ATOM 941 O O . ALA A 1 122 ? -5.305 20.531 -9.961 1 98.25 122 ALA A O 1
ATOM 942 N N . ALA A 1 123 ? -5.535 22.609 -9.078 1 98.44 123 ALA A N 1
ATOM 943 C CA . ALA A 1 123 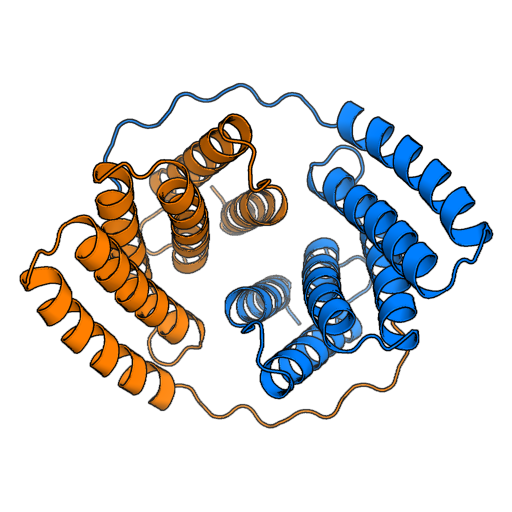? -4.676 23.203 -10.094 1 98.44 123 ALA A CA 1
ATOM 944 C C . ALA A 1 123 ? -3.25 22.672 -9.992 1 98.44 123 ALA A C 1
ATOM 946 O O . ALA A 1 123 ? -2.625 22.344 -11 1 98.44 123 ALA A O 1
ATOM 947 N N . ALA A 1 124 ? -2.723 22.594 -8.773 1 98.38 124 ALA A N 1
ATOM 948 C CA . ALA A 1 124 ? -1.378 22.062 -8.539 1 98.38 124 ALA A CA 1
ATOM 949 C C . ALA A 1 124 ? -1.278 20.609 -8.953 1 98.38 124 ALA A C 1
ATOM 951 O O . ALA A 1 124 ? -0.236 20.156 -9.445 1 98.38 124 ALA A O 1
ATOM 952 N N . LEU A 1 125 ? -2.346 19.875 -8.711 1 97.75 125 LEU A N 1
ATOM 953 C CA . LEU A 1 125 ? -2.418 18.484 -9.133 1 97.75 125 LEU A CA 1
ATOM 954 C C . LEU A 1 125 ? -2.271 18.359 -10.648 1 97.75 125 LEU A C 1
ATOM 956 O O . LEU A 1 125 ? -1.512 17.531 -11.141 1 97.75 125 LEU A O 1
ATOM 960 N N . ALA A 1 126 ? -2.955 19.172 -11.336 1 97.69 126 ALA A N 1
ATOM 961 C CA . ALA A 1 126 ? -2.869 19.156 -12.797 1 97.69 126 ALA A CA 1
ATOM 962 C C . ALA A 1 126 ? -1.455 19.484 -13.266 1 97.69 126 ALA A C 1
ATOM 964 O O . ALA A 1 126 ? -0.938 18.859 -14.188 1 97.69 126 ALA A O 1
ATOM 965 N N . GLU A 1 127 ? -0.86 20.438 -12.625 1 97.94 127 GLU A N 1
ATOM 966 C CA . GLU A 1 127 ? 0.506 20.828 -12.961 1 97.94 127 GLU A CA 1
ATOM 967 C C . GLU A 1 127 ? 1.487 19.688 -12.672 1 97.94 127 GLU A C 1
ATOM 969 O O . GLU A 1 127 ? 2.393 19.422 -13.461 1 97.94 127 GLU A O 1
ATOM 974 N N . ALA A 1 128 ? 1.326 19.094 -11.539 1 97.19 128 ALA A N 1
ATOM 975 C CA . ALA A 1 128 ? 2.197 17.984 -11.172 1 97.19 128 ALA A CA 1
ATOM 976 C C . ALA A 1 128 ? 2.088 16.844 -12.18 1 97.19 128 ALA A C 1
ATOM 978 O O . ALA A 1 128 ? 3.096 16.25 -12.562 1 97.19 128 ALA A O 1
ATOM 979 N N . ALA A 1 129 ? 0.838 16.547 -12.539 1 94.69 129 ALA A N 1
ATOM 980 C CA . ALA A 1 129 ? 0.613 15.469 -13.508 1 94.69 129 ALA A CA 1
ATOM 981 C C . ALA A 1 129 ? 1.276 15.789 -14.844 1 94.69 129 ALA A C 1
ATOM 983 O O . ALA A 1 129 ? 1.845 14.906 -15.492 1 94.69 129 ALA A O 1
ATOM 984 N N . ALA A 1 130 ? 1.214 17.016 -15.188 1 95.94 130 ALA A N 1
ATOM 985 C CA . ALA A 1 130 ? 1.783 17.453 -16.453 1 95.94 130 ALA A CA 1
ATOM 986 C C . ALA A 1 130 ? 3.307 17.391 -16.438 1 95.94 130 ALA A C 1
ATOM 988 O O . ALA A 1 130 ? 3.951 17.281 -17.484 1 95.94 130 ALA A O 1
ATOM 989 N N . ALA A 1 131 ? 3.889 17.406 -15.312 1 95.94 131 ALA A N 1
ATOM 990 C CA . ALA A 1 131 ? 5.34 17.5 -15.164 1 95.94 131 ALA A CA 1
ATOM 991 C C . ALA A 1 131 ? 5.973 16.109 -15.188 1 95.94 131 ALA A C 1
ATOM 993 O O . ALA A 1 131 ? 7.191 15.977 -15.32 1 95.94 131 ALA A O 1
ATOM 994 N N . VAL A 1 132 ? 5.168 15.086 -15.055 1 92.62 132 VAL A N 1
ATOM 995 C CA . VAL A 1 132 ? 5.699 13.727 -15.031 1 92.62 132 VAL A CA 1
ATOM 996 C C . VAL A 1 132 ? 6.07 13.289 -16.453 1 92.62 132 VAL A C 1
ATOM 998 O O . VAL A 1 132 ? 5.23 13.305 -17.344 1 92.62 132 VAL A O 1
ATOM 1001 N N . PRO A 1 133 ? 7.25 12.867 -16.562 1 89.44 133 PRO A N 1
ATOM 1002 C CA . PRO A 1 133 ? 7.629 12.391 -17.891 1 89.44 133 PRO A CA 1
ATOM 1003 C C . PRO A 1 133 ? 6.816 11.18 -18.344 1 89.44 133 PRO A C 1
ATOM 1005 O O . PRO A 1 133 ? 6.438 10.344 -17.516 1 89.44 133 PRO A O 1
ATOM 1008 N N . ARG A 1 134 ? 6.402 11.219 -19.594 1 78.62 134 ARG A N 1
ATOM 1009 C CA . ARG A 1 134 ? 5.656 10.109 -20.172 1 78.62 134 ARG A CA 1
ATOM 1010 C C . ARG A 1 134 ? 6.527 8.859 -20.266 1 78.62 134 ARG A C 1
ATOM 1012 O O . ARG A 1 134 ? 7.684 8.93 -20.688 1 78.62 134 ARG A O 1
ATOM 1019 N N . SER A 1 135 ? 6.223 7.848 -19.438 1 71.12 135 SER A N 1
ATOM 1020 C CA . SER A 1 135 ? 6.98 6.605 -19.516 1 71.12 135 SER A CA 1
ATOM 1021 C C . SER A 1 135 ? 6.609 5.812 -20.766 1 71.12 135 SER A C 1
ATOM 1023 O O . SER A 1 135 ? 5.434 5.73 -21.125 1 71.12 135 SER A O 1
ATOM 1025 N N . PRO A 1 136 ? 7.578 5.379 -21.359 1 60.91 136 PRO A N 1
ATOM 1026 C CA . PRO A 1 136 ? 7.27 4.574 -22.547 1 60.91 136 PRO A CA 1
ATOM 1027 C C . PRO A 1 136 ? 6.473 3.316 -22.219 1 60.91 136 PRO A C 1
ATOM 1029 O O . PRO A 1 136 ? 6.637 2.74 -21.141 1 60.91 136 PRO A O 1
ATOM 1032 N N . HIS A 1 137 ? 5.348 3.156 -22.812 1 57.94 137 HIS A N 1
ATOM 1033 C CA . HIS A 1 137 ? 4.531 1.952 -22.688 1 57.94 137 HIS A CA 1
ATOM 1034 C C . HIS A 1 137 ? 5.375 0.695 -22.875 1 57.94 137 HIS A C 1
ATOM 1036 O O . HIS A 1 137 ? 6.113 0.578 -23.859 1 57.94 137 HIS A O 1
ATOM 1042 N N . GLN A 1 138 ? 5.723 -0.005 -21.781 1 60.03 138 GLN A N 1
ATOM 1043 C CA . GLN A 1 138 ? 6.453 -1.253 -21.969 1 60.03 138 GLN A CA 1
ATOM 1044 C C . GLN A 1 138 ? 5.496 -2.426 -22.172 1 60.03 138 GLN A C 1
ATOM 1046 O O . GLN A 1 138 ? 4.477 -2.527 -21.484 1 60.03 138 GLN A O 1
ATOM 1051 N N . PRO A 1 139 ? 5.68 -3.16 -23.109 1 57.19 139 PRO A N 1
ATOM 1052 C CA . PRO A 1 139 ? 4.828 -4.297 -23.469 1 57.19 139 PRO A CA 1
ATOM 1053 C C . PRO A 1 139 ? 4.703 -5.316 -22.328 1 57.19 139 PRO A C 1
ATOM 1055 O O . PRO A 1 139 ? 5.609 -5.438 -21.5 1 57.19 139 PRO A O 1
ATOM 1058 N N . ARG A 1 140 ? 3.582 -5.957 -22.188 1 54.56 140 ARG A N 1
ATOM 1059 C CA . ARG A 1 140 ? 3.229 -7 -21.219 1 54.56 140 ARG A CA 1
ATOM 1060 C C . ARG A 1 140 ? 4.215 -8.164 -21.297 1 54.56 140 ARG A C 1
ATOM 1062 O O . ARG A 1 140 ? 4.484 -8.688 -22.375 1 54.56 140 ARG A O 1
ATOM 1069 N N . PRO A 1 141 ? 4.938 -8.328 -20.141 1 53.09 141 PRO A N 1
ATOM 1070 C CA . PRO A 1 141 ? 5.719 -9.562 -20.25 1 53.09 141 PRO A CA 1
ATOM 1071 C C . PRO A 1 141 ? 4.836 -10.805 -20.359 1 53.09 141 PRO A C 1
ATOM 1073 O O . PRO A 1 141 ? 3.754 -10.859 -19.781 1 53.09 141 PRO A O 1
ATOM 1076 N N . ARG A 1 142 ? 4.895 -11.539 -21.328 1 48.88 142 ARG A N 1
ATOM 1077 C CA . ARG A 1 142 ? 4.129 -12.75 -21.594 1 48.88 142 ARG A CA 1
ATOM 1078 C C . ARG A 1 142 ? 4.277 -13.758 -20.469 1 48.88 142 ARG A C 1
ATOM 1080 O O . ARG A 1 142 ? 3.68 -14.836 -20.5 1 48.88 142 ARG A O 1
ATOM 1087 N N . ARG A 1 143 ? 5.418 -13.922 -19.812 1 51.25 143 ARG A N 1
ATOM 1088 C CA . ARG A 1 143 ? 5.699 -15.164 -19.109 1 51.25 143 ARG A CA 1
ATOM 1089 C C . ARG A 1 143 ? 5.012 -15.188 -17.75 1 51.25 143 ARG A C 1
ATOM 1091 O O . ARG A 1 143 ? 5.008 -14.18 -17.031 1 51.25 143 ARG A O 1
ATOM 1098 N N . PRO A 1 144 ? 4.352 -16.312 -17.656 1 50.41 144 PRO A N 1
ATOM 1099 C CA . PRO A 1 144 ? 3.748 -16.656 -16.359 1 50.41 144 PRO A CA 1
ATOM 1100 C C . PRO A 1 144 ? 4.719 -16.5 -15.195 1 50.41 144 PRO A C 1
ATOM 1102 O O . PRO A 1 144 ? 5.938 -16.562 -15.391 1 50.41 144 PRO A O 1
ATOM 1105 N N . TRP A 1 145 ? 4.434 -15.883 -14.18 1 55.22 145 TRP A N 1
ATOM 1106 C CA . TRP A 1 145 ? 5.137 -15.555 -12.945 1 55.22 145 TRP A CA 1
ATOM 1107 C C . TRP A 1 145 ? 5.926 -16.75 -12.43 1 55.22 145 TRP A C 1
ATOM 1109 O O . TRP A 1 145 ? 5.402 -17.875 -12.375 1 55.22 145 TRP A O 1
ATOM 1119 N N . ARG A 1 146 ? 7.254 -16.969 -12.766 1 62.03 146 ARG A N 1
ATOM 1120 C CA . ARG A 1 146 ? 8.031 -17.922 -11.984 1 62.03 146 ARG A CA 1
ATOM 1121 C C . ARG A 1 146 ? 8.5 -17.312 -10.672 1 62.03 146 ARG A C 1
ATOM 1123 O O . ARG A 1 146 ? 8.93 -16.156 -10.641 1 62.03 146 ARG A O 1
ATOM 1130 N N . CYS A 1 147 ? 8.039 -17.859 -9.539 1 66.06 147 CYS A N 1
ATOM 1131 C CA . CYS A 1 147 ? 8.414 -17.375 -8.219 1 66.06 147 CYS A CA 1
ATOM 1132 C C . CYS A 1 147 ? 9.93 -17.359 -8.055 1 66.06 147 CYS A C 1
ATOM 1134 O O . CYS A 1 147 ? 10.445 -16.781 -7.09 1 66.06 147 CYS A O 1
ATOM 1136 N N . ASP A 1 148 ? 10.773 -18.125 -8.898 1 54.81 148 ASP A N 1
ATOM 1137 C CA . ASP A 1 148 ? 12.203 -18.297 -8.68 1 54.81 148 ASP A CA 1
ATOM 1138 C C . ASP A 1 148 ? 12.984 -17.109 -9.242 1 54.81 148 ASP A C 1
ATOM 1140 O O . ASP A 1 148 ? 12.523 -16.422 -10.164 1 54.81 148 ASP A O 1
ATOM 1144 N N . MET B 1 1 ? 20.141 -4 -11.258 1 76 1 MET B N 1
ATOM 1145 C CA . MET B 1 1 ? 19.172 -3.211 -10.5 1 76 1 MET B CA 1
ATOM 1146 C C . MET B 1 1 ? 19.516 -3.219 -9.016 1 76 1 MET B C 1
ATOM 1148 O O . MET B 1 1 ? 19.703 -4.281 -8.422 1 76 1 MET B O 1
ATOM 1152 N N . SER B 1 2 ? 19.688 -1.983 -8.469 1 83.38 2 SER B N 1
ATOM 1153 C CA . SER B 1 2 ? 20.031 -1.912 -7.059 1 83.38 2 SER B CA 1
ATOM 1154 C C . SER B 1 2 ? 18.828 -2.205 -6.176 1 83.38 2 SER B C 1
ATOM 1156 O O . SER B 1 2 ? 17.688 -2.16 -6.641 1 83.38 2 SER B O 1
ATOM 1158 N N . ASP B 1 3 ? 19.047 -2.639 -4.996 1 79.81 3 ASP B N 1
ATOM 1159 C CA . ASP B 1 3 ? 17.984 -2.902 -4.031 1 79.81 3 ASP B CA 1
ATOM 1160 C C . ASP B 1 3 ? 17.109 -1.668 -3.826 1 79.81 3 ASP B C 1
ATOM 1162 O O . ASP B 1 3 ? 15.883 -1.775 -3.746 1 79.81 3 ASP B O 1
ATOM 1166 N N . GLU B 1 4 ? 17.734 -0.549 -3.838 1 79.38 4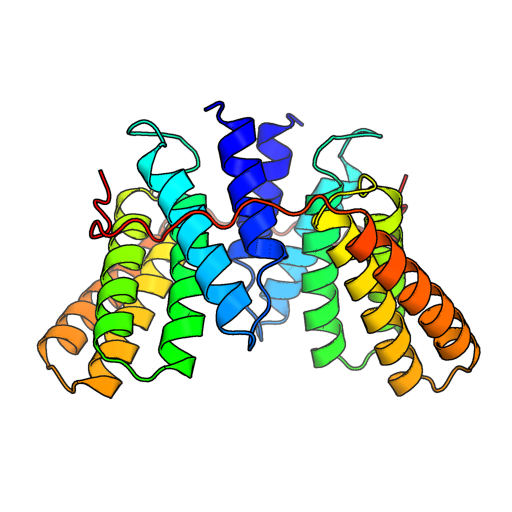 GLU B N 1
ATOM 1167 C CA . GLU B 1 4 ? 17.031 0.71 -3.639 1 79.38 4 GLU B CA 1
ATOM 1168 C C . GLU B 1 4 ? 16.109 1.017 -4.816 1 79.38 4 GLU B C 1
ATOM 1170 O O . GLU B 1 4 ? 14.969 1.457 -4.621 1 79.38 4 GLU B O 1
ATOM 1175 N N . GLU B 1 5 ? 16.625 0.689 -5.961 1 83.56 5 GLU B N 1
ATOM 1176 C CA . GLU B 1 5 ? 15.812 0.923 -7.152 1 83.56 5 GLU B CA 1
ATOM 1177 C C . GLU B 1 5 ? 14.594 0.003 -7.184 1 83.56 5 GLU B C 1
ATOM 1179 O O . GLU B 1 5 ? 13.492 0.428 -7.551 1 83.56 5 GLU B O 1
ATOM 1184 N N . PHE B 1 6 ? 14.836 -1.235 -6.844 1 89.44 6 PHE B N 1
ATOM 1185 C CA . PHE B 1 6 ? 13.742 -2.203 -6.828 1 89.44 6 PHE B CA 1
ATOM 1186 C C . PHE B 1 6 ? 12.625 -1.74 -5.906 1 89.44 6 PHE B C 1
ATOM 1188 O O . PHE B 1 6 ? 11.469 -1.612 -6.332 1 89.44 6 PHE B O 1
ATOM 1195 N N . ILE B 1 7 ? 12.961 -1.429 -4.668 1 87.62 7 ILE B N 1
ATOM 1196 C CA . ILE B 1 7 ? 11.953 -1.088 -3.67 1 87.62 7 ILE B CA 1
ATOM 1197 C C . ILE B 1 7 ? 11.273 0.227 -4.051 1 87.62 7 ILE B C 1
ATOM 1199 O O . ILE B 1 7 ? 10.055 0.372 -3.896 1 87.62 7 ILE B O 1
ATOM 1203 N N . HIS B 1 8 ? 12.023 1.18 -4.539 1 85.25 8 HIS B N 1
ATOM 1204 C CA . HIS B 1 8 ? 11.453 2.453 -4.957 1 85.25 8 HIS B CA 1
ATOM 1205 C C . HIS B 1 8 ? 10.43 2.258 -6.078 1 85.25 8 HIS B C 1
ATOM 1207 O O . HIS B 1 8 ? 9.32 2.789 -6.008 1 85.25 8 HIS B O 1
ATOM 1213 N N . THR B 1 9 ? 10.805 1.44 -7.02 1 89.38 9 THR B N 1
ATOM 1214 C CA . THR B 1 9 ? 9.891 1.175 -8.133 1 89.38 9 THR B CA 1
ATOM 1215 C C . THR B 1 9 ? 8.641 0.461 -7.641 1 89.38 9 THR B C 1
ATOM 1217 O O . THR B 1 9 ? 7.52 0.833 -8.008 1 89.38 9 THR B O 1
ATOM 1220 N N . ALA B 1 10 ? 8.797 -0.517 -6.82 1 92.88 10 ALA B N 1
ATOM 1221 C CA . ALA B 1 10 ? 7.652 -1.245 -6.277 1 92.88 10 ALA B CA 1
ATOM 1222 C C . ALA B 1 10 ? 6.711 -0.307 -5.523 1 92.88 10 ALA B C 1
ATOM 1224 O O . ALA B 1 10 ? 5.492 -0.379 -5.684 1 92.88 10 ALA B O 1
ATOM 1225 N N . LEU B 1 11 ? 7.258 0.595 -4.793 1 88.5 11 LEU B N 1
ATOM 1226 C CA . LEU B 1 11 ? 6.48 1.528 -3.99 1 88.5 11 LEU B CA 1
ATOM 1227 C C . LEU B 1 11 ? 5.742 2.527 -4.875 1 88.5 11 LEU B C 1
ATOM 1229 O O . LEU B 1 11 ? 4.57 2.83 -4.637 1 88.5 11 LEU B O 1
ATOM 1233 N N . VAL B 1 12 ? 6.426 3.02 -5.832 1 88.75 12 VAL B N 1
ATOM 1234 C CA . VAL B 1 12 ? 5.789 3.943 -6.762 1 88.75 12 VAL B CA 1
ATOM 1235 C C . VAL B 1 12 ? 4.602 3.26 -7.438 1 88.75 12 VAL B C 1
ATOM 1237 O O . VAL B 1 12 ? 3.51 3.832 -7.516 1 88.75 12 VAL B O 1
ATOM 1240 N N . VAL B 1 13 ? 4.762 2.068 -7.812 1 92.12 13 VAL B N 1
ATOM 1241 C CA . VAL B 1 13 ? 3.68 1.327 -8.453 1 92.12 13 VAL B CA 1
ATOM 1242 C C . VAL B 1 13 ? 2.531 1.133 -7.465 1 92.12 13 VAL B C 1
ATOM 1244 O O . VAL B 1 13 ? 1.376 1.429 -7.781 1 92.12 13 VAL B O 1
ATOM 1247 N N . ALA B 1 14 ? 2.865 0.739 -6.273 1 90.25 14 ALA B N 1
ATOM 1248 C CA . ALA B 1 14 ? 1.864 0.449 -5.25 1 90.25 14 ALA B CA 1
ATOM 1249 C C . ALA B 1 14 ? 1.043 1.691 -4.922 1 90.25 14 ALA B C 1
ATOM 1251 O O . ALA B 1 14 ? -0.171 1.605 -4.719 1 90.25 14 ALA B O 1
ATOM 1252 N N . PHE B 1 15 ? 1.707 2.873 -4.895 1 87.75 15 PHE B N 1
ATOM 1253 C CA . PHE B 1 15 ? 1.062 4.074 -4.375 1 87.75 15 PHE B CA 1
ATOM 1254 C C . PHE B 1 15 ? 0.433 4.883 -5.504 1 87.75 15 PHE B C 1
ATOM 1256 O O . PHE B 1 15 ? -0.302 5.84 -5.254 1 87.75 15 PHE B O 1
ATOM 1263 N N . THR B 1 16 ? 0.662 4.473 -6.727 1 86 16 THR B N 1
ATOM 1264 C CA . THR B 1 16 ? 0.141 5.312 -7.801 1 86 16 THR B CA 1
ATOM 1265 C C . THR B 1 16 ? -0.875 4.543 -8.641 1 86 16 THR B C 1
ATOM 1267 O O . THR B 1 16 ? -1.599 5.137 -9.445 1 86 16 THR B O 1
ATOM 1270 N N . ALA B 1 17 ? -0.918 3.307 -8.398 1 84.19 17 ALA B N 1
ATOM 1271 C CA . ALA B 1 17 ? -1.954 2.545 -9.094 1 84.19 17 ALA B CA 1
ATOM 1272 C C . ALA B 1 17 ? -3.346 3.061 -8.742 1 84.19 17 ALA B C 1
ATOM 1274 O O . ALA B 1 17 ? -3.609 3.41 -7.586 1 84.19 17 ALA B O 1
ATOM 1275 N N . GLU B 1 18 ? -4.168 3.258 -9.695 1 77 18 GLU B N 1
ATOM 1276 C CA . GLU B 1 18 ? -5.512 3.797 -9.5 1 77 18 GLU B CA 1
ATOM 1277 C C . GLU B 1 18 ? -6.574 2.719 -9.695 1 77 18 GLU B C 1
ATOM 1279 O O . GLU B 1 18 ? -6.75 2.201 -10.797 1 77 18 GLU B O 1
ATOM 1284 N N . PRO B 1 19 ? -7.207 2.508 -8.562 1 73.25 19 PRO B N 1
ATOM 1285 C CA . PRO B 1 19 ? -8.297 1.542 -8.719 1 73.25 19 PRO B CA 1
ATOM 1286 C C . PRO B 1 19 ? -9.359 2.008 -9.703 1 73.25 19 PRO B C 1
ATOM 1288 O O . PRO B 1 19 ? -9.633 3.207 -9.812 1 73.25 19 PRO B O 1
ATOM 1291 N N . GLY B 1 20 ? -9.906 1.175 -10.477 1 76.75 20 GLY B N 1
ATOM 1292 C CA . GLY B 1 20 ? -11.023 1.467 -11.367 1 76.75 20 GLY B CA 1
ATOM 1293 C C . GLY B 1 20 ? -10.578 1.935 -12.742 1 76.75 20 GLY B C 1
ATOM 1294 O O . GLY B 1 20 ? -11.406 2.186 -13.617 1 76.75 20 GLY B O 1
ATOM 1295 N N . HIS B 1 21 ? -9.367 2.074 -12.898 1 82.81 21 HIS B N 1
ATOM 1296 C CA . HIS B 1 21 ? -8.836 2.428 -14.211 1 82.81 21 HIS B CA 1
ATOM 1297 C C . HIS B 1 21 ? -8.055 1.269 -14.82 1 82.81 21 HIS B C 1
ATOM 1299 O O . HIS B 1 21 ? -6.859 1.114 -14.555 1 82.81 21 HIS B O 1
ATOM 1305 N N . PRO B 1 22 ? -8.688 0.541 -15.742 1 80.75 22 PRO B N 1
ATOM 1306 C CA . PRO B 1 22 ? -8.109 -0.716 -16.219 1 80.75 22 PRO B CA 1
ATOM 1307 C C . PRO B 1 22 ? -6.754 -0.521 -16.906 1 80.75 22 PRO B C 1
ATOM 1309 O O . PRO B 1 22 ? -5.855 -1.353 -16.75 1 80.75 22 PRO B O 1
ATOM 1312 N N . ARG B 1 23 ? -6.648 0.537 -17.672 1 80.88 23 ARG B N 1
ATOM 1313 C CA . ARG B 1 23 ? -5.375 0.757 -18.359 1 80.88 23 ARG B CA 1
ATOM 1314 C C . ARG B 1 23 ? -4.27 1.079 -17.359 1 80.88 23 ARG B C 1
ATOM 1316 O O . ARG B 1 23 ? -3.143 0.598 -17.5 1 80.88 23 ARG B O 1
ATOM 1323 N N . SER B 1 24 ? -4.57 1.883 -16.391 1 82.94 24 SER B N 1
ATOM 1324 C CA . SER B 1 24 ? -3.609 2.197 -15.336 1 82.94 24 SER B CA 1
ATOM 1325 C C . SER B 1 24 ? -3.24 0.952 -14.539 1 82.94 24 SER B C 1
ATOM 1327 O O . SER B 1 24 ? -2.072 0.745 -14.203 1 82.94 24 SER B O 1
ATOM 1329 N N . LEU B 1 25 ? -4.18 0.154 -14.328 1 87.12 25 LEU B N 1
ATOM 1330 C CA . LEU B 1 25 ? -3.955 -1.077 -13.578 1 87.12 25 LEU B CA 1
ATOM 1331 C C . LEU B 1 25 ? -3.074 -2.041 -14.367 1 87.12 25 LEU B C 1
ATOM 1333 O O . LEU B 1 25 ? -2.15 -2.639 -13.812 1 87.12 25 LEU B O 1
ATOM 1337 N N . GLN B 1 26 ? -3.373 -2.133 -15.656 1 87.38 26 GLN B N 1
ATOM 1338 C CA . GLN B 1 26 ? -2.566 -3.018 -16.484 1 87.38 26 GLN B CA 1
ATOM 1339 C C . GLN B 1 26 ? -1.118 -2.541 -16.562 1 87.38 26 GLN B C 1
ATOM 1341 O O . GLN B 1 26 ? -0.189 -3.35 -16.5 1 87.38 26 GLN B O 1
ATOM 1346 N N . ARG B 1 27 ? -0.976 -1.306 -16.672 1 87.5 27 ARG B N 1
ATOM 1347 C CA . ARG B 1 27 ? 0.374 -0.751 -16.688 1 87.5 27 ARG B CA 1
ATOM 1348 C C . ARG B 1 27 ? 1.107 -1.051 -15.383 1 87.5 27 ARG B C 1
ATOM 1350 O O . ARG B 1 27 ? 2.291 -1.396 -15.398 1 87.5 27 ARG B O 1
ATOM 1357 N N . ALA B 1 28 ? 0.471 -0.9 -14.289 1 91.44 28 ALA B N 1
ATOM 1358 C CA . ALA B 1 28 ? 1.049 -1.192 -12.977 1 91.44 28 ALA B CA 1
ATOM 1359 C C . ALA B 1 28 ? 1.459 -2.658 -12.875 1 91.44 28 ALA B C 1
ATOM 1361 O O . ALA B 1 28 ? 2.557 -2.971 -12.406 1 91.44 28 ALA B O 1
ATOM 1362 N N . ILE B 1 29 ? 0.619 -3.51 -13.359 1 91.94 29 ILE B N 1
ATOM 1363 C CA . ILE B 1 29 ? 0.885 -4.945 -13.328 1 91.94 29 ILE B CA 1
ATOM 1364 C C . ILE B 1 29 ? 2.109 -5.262 -14.18 1 91.94 29 ILE B C 1
ATOM 1366 O O . ILE B 1 29 ? 2.998 -6.004 -13.758 1 91.94 29 ILE B O 1
ATOM 1370 N N . ASP B 1 30 ? 2.16 -4.656 -15.336 1 89.5 30 ASP B N 1
ATOM 1371 C CA . ASP B 1 30 ? 3.293 -4.883 -16.219 1 89.5 30 ASP B CA 1
ATOM 1372 C C . ASP B 1 30 ? 4.598 -4.406 -15.586 1 89.5 30 ASP B C 1
ATOM 1374 O O . ASP B 1 30 ? 5.629 -5.074 -15.703 1 89.5 30 ASP B O 1
ATOM 1378 N N . GLU B 1 31 ? 4.543 -3.34 -14.961 1 90.12 31 GLU B N 1
ATOM 1379 C CA . GLU B 1 31 ? 5.734 -2.762 -14.352 1 90.12 31 GLU B CA 1
ATOM 1380 C C . GLU B 1 31 ? 6.242 -3.635 -13.203 1 90.12 31 GLU B C 1
ATOM 1382 O O . GLU B 1 31 ? 7.449 -3.863 -13.078 1 90.12 31 GLU B O 1
ATOM 1387 N N . ILE B 1 32 ? 5.426 -4.117 -12.383 1 93 32 ILE B N 1
ATOM 1388 C CA . ILE B 1 32 ? 5.863 -4.922 -11.25 1 93 32 ILE B CA 1
ATOM 1389 C C . ILE B 1 32 ? 6.34 -6.285 -11.734 1 93 32 ILE B C 1
ATOM 1391 O O . ILE B 1 32 ? 7.289 -6.852 -11.18 1 93 32 ILE B O 1
ATOM 1395 N N . TYR B 1 33 ? 5.703 -6.773 -12.758 1 88.81 33 TYR B N 1
ATOM 1396 C CA . TYR B 1 33 ? 6.184 -8.016 -13.352 1 88.81 33 TYR B CA 1
ATOM 1397 C C . TYR B 1 33 ? 7.609 -7.863 -13.859 1 88.81 33 TYR B C 1
ATOM 1399 O O . TYR B 1 33 ? 8.453 -8.734 -13.633 1 88.81 33 TYR B O 1
ATOM 1407 N N . ARG B 1 34 ? 7.801 -6.852 -14.523 1 88.25 34 ARG B N 1
ATOM 1408 C CA . ARG B 1 34 ? 9.148 -6.582 -15.016 1 88.25 34 ARG B CA 1
ATOM 1409 C C . ARG B 1 34 ? 10.141 -6.473 -13.867 1 88.25 34 ARG B C 1
ATOM 1411 O O . ARG B 1 34 ? 11.234 -7.035 -13.93 1 88.25 34 ARG B O 1
ATOM 1418 N N . LEU B 1 35 ? 9.75 -5.762 -12.93 1 90.62 35 LEU B N 1
ATOM 1419 C CA . LEU B 1 35 ? 10.594 -5.578 -11.75 1 90.62 35 LEU B CA 1
ATOM 1420 C C . LEU B 1 35 ? 10.953 -6.922 -11.133 1 90.62 35 LEU B C 1
ATOM 1422 O O . LEU B 1 35 ? 12.125 -7.184 -10.844 1 90.62 35 LEU B O 1
ATOM 1426 N N . LEU B 1 36 ? 10 -7.797 -11 1 91.44 36 LEU B N 1
ATOM 1427 C CA . LEU B 1 36 ? 10.195 -9.109 -10.383 1 91.44 36 LEU B CA 1
ATOM 1428 C C . LEU B 1 36 ? 11.023 -10.016 -11.289 1 91.44 36 LEU B C 1
ATOM 1430 O O . LEU B 1 36 ? 11.852 -10.789 -10.797 1 91.44 36 LEU B O 1
ATOM 1434 N N . SER B 1 37 ? 10.82 -9.875 -12.547 1 86.81 37 SER B N 1
ATOM 1435 C CA . SER B 1 37 ? 11.531 -10.711 -13.508 1 86.81 37 SER B CA 1
ATOM 1436 C C . SER B 1 37 ? 13.008 -10.344 -13.586 1 86.81 37 SER B C 1
ATOM 1438 O O . SER B 1 37 ? 13.852 -11.195 -13.875 1 86.81 37 SER B O 1
ATOM 1440 N N . GLU B 1 38 ? 13.305 -9.125 -13.266 1 85.81 38 GLU B N 1
ATOM 1441 C CA . GLU B 1 38 ? 14.672 -8.641 -13.398 1 85.81 38 GLU B CA 1
ATOM 1442 C C . GLU B 1 38 ? 15.414 -8.719 -12.07 1 85.81 38 GLU B C 1
ATOM 1444 O O . GLU B 1 38 ? 16.625 -8.5 -12.016 1 85.81 38 GLU B O 1
ATOM 1449 N N . ALA B 1 39 ? 14.656 -9.07 -11.078 1 87.75 39 ALA B N 1
ATOM 1450 C CA . ALA B 1 39 ? 15.281 -9.125 -9.758 1 87.75 39 ALA B CA 1
ATOM 1451 C C . ALA B 1 39 ? 16.125 -10.383 -9.609 1 87.75 39 ALA B C 1
ATOM 1453 O O . ALA B 1 39 ? 15.742 -11.461 -10.062 1 87.75 39 ALA B O 1
ATOM 1454 N N . PRO B 1 40 ? 17.375 -10.242 -9.023 1 85.5 40 PRO B N 1
ATOM 1455 C CA . PRO B 1 40 ? 18.141 -11.445 -8.727 1 85.5 40 PRO B CA 1
ATOM 1456 C C . PRO B 1 40 ? 17.453 -12.359 -7.715 1 85.5 40 PRO B C 1
ATOM 1458 O O . PRO B 1 40 ? 16.641 -11.891 -6.906 1 85.5 40 PRO B O 1
ATOM 1461 N N . ALA B 1 41 ? 17.734 -13.656 -7.859 1 81.56 41 ALA B N 1
ATOM 1462 C CA . ALA B 1 41 ? 17.219 -14.609 -6.887 1 81.56 41 ALA B CA 1
ATOM 1463 C C . ALA B 1 41 ? 17.609 -14.219 -5.465 1 81.56 41 ALA B C 1
ATOM 1465 O O . ALA B 1 41 ? 18.75 -13.797 -5.223 1 81.56 41 ALA B O 1
ATOM 1466 N N . GLY B 1 42 ? 16.719 -14.258 -4.57 1 85 42 GLY B N 1
ATOM 1467 C CA . GLY B 1 42 ? 17 -13.977 -3.172 1 85 42 GLY B CA 1
ATOM 1468 C C . GLY B 1 42 ? 17.016 -12.492 -2.846 1 85 42 GLY B C 1
ATOM 1469 O O . GLY B 1 42 ? 17.391 -12.094 -1.744 1 85 42 GLY B O 1
ATOM 1470 N N . HIS B 1 43 ? 16.641 -11.688 -3.801 1 87.69 43 HIS B N 1
ATOM 1471 C CA . HIS B 1 43 ? 16.562 -10.258 -3.51 1 87.69 43 HIS B CA 1
ATOM 1472 C C . HIS B 1 43 ? 15.742 -10 -2.248 1 87.69 43 HIS B C 1
ATOM 1474 O O . HIS B 1 43 ? 14.664 -10.562 -2.074 1 87.69 43 HIS B O 1
ATOM 1480 N N . PRO B 1 44 ? 16.188 -9.148 -1.386 1 85.44 44 PRO B N 1
ATOM 1481 C CA . PRO B 1 44 ? 15.578 -9 -0.062 1 85.44 44 PRO B CA 1
ATOM 1482 C C . PRO B 1 44 ? 14.164 -8.414 -0.123 1 85.44 44 PRO B C 1
ATOM 1484 O O . PRO B 1 44 ? 13.359 -8.641 0.787 1 85.44 44 PRO B O 1
ATOM 1487 N N . ASP B 1 45 ? 13.789 -7.734 -1.196 1 89.38 45 ASP B N 1
ATOM 1488 C CA . ASP B 1 45 ? 12.508 -7.043 -1.247 1 89.38 45 ASP B CA 1
ATOM 1489 C C . ASP B 1 45 ? 11.523 -7.773 -2.158 1 89.38 45 ASP B C 1
ATOM 1491 O O . ASP B 1 45 ? 10.508 -7.203 -2.574 1 89.38 45 ASP B O 1
ATOM 1495 N N . LEU B 1 46 ? 11.82 -9.031 -2.436 1 92.75 46 LEU B N 1
ATOM 1496 C CA . LEU B 1 46 ? 10.922 -9.789 -3.297 1 92.75 46 LEU B CA 1
ATOM 1497 C C . LEU B 1 46 ? 9.523 -9.852 -2.695 1 92.75 46 LEU B C 1
ATOM 1499 O O . LEU B 1 46 ? 8.523 -9.773 -3.42 1 92.75 46 LEU B O 1
ATOM 1503 N N . VAL B 1 47 ? 9.477 -9.984 -1.407 1 93.19 47 VAL B N 1
ATOM 1504 C CA . VAL B 1 47 ? 8.18 -10.133 -0.749 1 93.19 47 VAL B CA 1
ATOM 1505 C C . VAL B 1 47 ? 7.332 -8.891 -0.995 1 93.19 47 VAL B C 1
ATOM 1507 O O . VAL B 1 47 ? 6.109 -8.984 -1.136 1 93.19 47 VAL B O 1
ATOM 1510 N N . ILE B 1 48 ? 7.949 -7.773 -1.075 1 92.62 48 ILE B N 1
ATOM 1511 C CA . ILE B 1 48 ? 7.246 -6.527 -1.349 1 92.62 48 ILE B CA 1
ATOM 1512 C C . ILE B 1 48 ? 6.758 -6.516 -2.795 1 92.62 48 ILE B C 1
ATOM 1514 O O . ILE B 1 48 ? 5.598 -6.191 -3.064 1 92.62 48 ILE B O 1
ATOM 1518 N N . GLY B 1 49 ? 7.648 -6.871 -3.703 1 93.69 49 GLY B N 1
ATOM 1519 C CA . GLY B 1 49 ? 7.266 -6.93 -5.105 1 93.69 49 GLY B CA 1
ATOM 1520 C C . GLY B 1 49 ? 6.098 -7.863 -5.363 1 93.69 49 GLY B C 1
ATOM 1521 O O . GLY B 1 49 ? 5.133 -7.488 -6.035 1 93.69 49 GLY B O 1
ATOM 1522 N N . TRP B 1 50 ? 6.172 -8.984 -4.812 1 94.81 50 TRP B N 1
ATOM 1523 C CA . TRP B 1 50 ? 5.082 -9.945 -4.969 1 94.81 50 TRP B CA 1
ATOM 1524 C C . TRP B 1 50 ? 3.807 -9.43 -4.305 1 94.81 50 TRP B C 1
ATOM 1526 O O . TRP B 1 50 ? 2.709 -9.594 -4.844 1 94.81 50 TRP B O 1
ATOM 1536 N N . GLY B 1 51 ? 3.984 -8.859 -3.129 1 95.44 51 GLY B N 1
ATOM 1537 C CA . GLY B 1 51 ? 2.834 -8.273 -2.457 1 95.44 51 GLY B CA 1
ATOM 1538 C C . GLY B 1 51 ? 2.123 -7.23 -3.293 1 95.44 51 GLY B C 1
ATOM 1539 O O . GLY B 1 51 ? 0.893 -7.207 -3.354 1 95.44 51 GLY B O 1
ATOM 1540 N N . VAL B 1 52 ? 2.859 -6.395 -3.92 1 95.31 52 VAL B N 1
ATOM 1541 C CA . VAL B 1 52 ? 2.285 -5.379 -4.793 1 95.31 52 VAL B CA 1
ATOM 1542 C C . VAL B 1 52 ? 1.559 -6.047 -5.957 1 95.31 52 VAL B C 1
ATOM 1544 O O . VAL B 1 52 ? 0.427 -5.68 -6.285 1 95.31 52 VAL B O 1
ATOM 1547 N N . LEU B 1 53 ? 2.15 -7.062 -6.516 1 94.31 53 LEU B N 1
ATOM 1548 C CA . LEU B 1 53 ? 1.522 -7.773 -7.625 1 94.31 53 LEU B CA 1
ATOM 1549 C C . LEU B 1 53 ? 0.224 -8.438 -7.176 1 94.31 53 LEU B C 1
ATOM 1551 O O . LEU B 1 53 ? -0.789 -8.359 -7.875 1 94.31 53 LEU B O 1
ATOM 1555 N N . VAL B 1 54 ? 0.288 -8.992 -6.023 1 95.5 54 VAL B N 1
ATOM 1556 C CA . VAL B 1 54 ? -0.89 -9.664 -5.488 1 95.5 54 VAL B CA 1
ATOM 1557 C C . VAL B 1 54 ? -2.033 -8.664 -5.336 1 95.5 54 VAL B C 1
ATOM 1559 O O .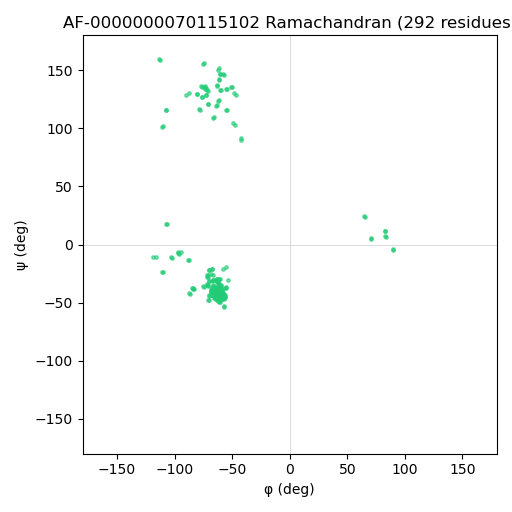 VAL B 1 54 ? -3.17 -8.945 -5.719 1 95.5 54 VAL B O 1
ATOM 1562 N N . ASP B 1 55 ? -1.778 -7.523 -4.879 1 93.94 55 ASP B N 1
ATOM 1563 C CA . ASP B 1 55 ? -2.801 -6.5 -4.688 1 93.94 55 ASP B CA 1
ATOM 1564 C C . ASP B 1 55 ? -3.365 -6.031 -6.027 1 93.94 55 ASP B C 1
ATOM 1566 O O . ASP B 1 55 ? -4.578 -5.867 -6.172 1 93.94 55 ASP B O 1
ATOM 1570 N N . LEU B 1 56 ? -2.527 -5.84 -6.957 1 93.38 56 LEU B N 1
ATOM 1571 C CA . LEU B 1 56 ? -2.951 -5.387 -8.273 1 93.38 56 LEU B CA 1
ATOM 1572 C C . LEU B 1 56 ? -3.783 -6.453 -8.977 1 93.38 56 LEU B C 1
ATOM 1574 O O . LEU B 1 56 ? -4.816 -6.145 -9.578 1 93.38 56 LEU B O 1
ATOM 1578 N N . LEU B 1 57 ? -3.355 -7.664 -8.898 1 93.19 57 LEU B N 1
ATOM 1579 C CA . LEU B 1 57 ? -4.086 -8.758 -9.531 1 93.19 57 LEU B CA 1
ATOM 1580 C C . LEU B 1 57 ? -5.438 -8.969 -8.859 1 93.19 57 LEU B C 1
ATOM 1582 O O . LEU B 1 57 ? -6.418 -9.32 -9.523 1 93.19 57 LEU B O 1
ATOM 1586 N N . HIS B 1 58 ? -5.445 -8.758 -7.559 1 93.31 58 HIS B N 1
ATOM 1587 C CA . HIS B 1 58 ? -6.711 -8.852 -6.84 1 93.31 58 HIS B CA 1
ATOM 1588 C C . HIS B 1 58 ? -7.711 -7.82 -7.352 1 93.31 58 HIS B C 1
ATOM 1590 O O . HIS B 1 58 ? -8.875 -8.148 -7.605 1 93.31 58 HIS B O 1
ATOM 1596 N N . GLU B 1 59 ? -7.254 -6.633 -7.5 1 91.06 59 GLU B N 1
ATOM 1597 C CA . GLU B 1 59 ? -8.117 -5.59 -8.039 1 91.06 59 GLU B CA 1
ATOM 1598 C C . GLU B 1 59 ? -8.625 -5.957 -9.43 1 91.06 59 GLU B C 1
ATOM 1600 O O . GLU B 1 59 ? -9.812 -5.816 -9.727 1 91.06 59 GLU B O 1
ATOM 1605 N N . ARG B 1 60 ? -7.734 -6.457 -10.219 1 90.31 60 ARG B N 1
ATOM 1606 C CA . ARG B 1 60 ? -8.109 -6.824 -11.578 1 90.31 60 ARG B CA 1
ATOM 1607 C C . ARG B 1 60 ? -9.117 -7.969 -11.578 1 90.31 60 ARG B C 1
ATOM 1609 O O . ARG B 1 60 ? -10.062 -7.977 -12.375 1 90.31 60 ARG B O 1
ATOM 1616 N N . ALA B 1 61 ? -8.875 -8.914 -10.781 1 90 61 ALA B N 1
ATOM 1617 C CA . ALA B 1 61 ? -9.75 -10.086 -10.719 1 90 61 ALA B CA 1
ATOM 1618 C C . ALA B 1 61 ? -11.156 -9.688 -10.289 1 90 61 ALA B C 1
ATOM 1620 O O . ALA B 1 61 ? -12.141 -10.219 -10.805 1 90 61 ALA B O 1
ATOM 1621 N N . GLU B 1 62 ? -11.25 -8.805 -9.406 1 86.56 62 GLU B N 1
ATOM 1622 C CA . GLU B 1 62 ? -12.547 -8.32 -8.945 1 86.56 62 GLU B CA 1
ATOM 1623 C C . GLU B 1 62 ? -13.297 -7.59 -10.055 1 86.56 62 GLU B C 1
ATOM 1625 O O . GLU B 1 62 ? -14.523 -7.684 -10.148 1 86.56 62 GLU B O 1
ATOM 1630 N N . ASP B 1 63 ? -12.562 -6.984 -10.914 1 84.25 63 ASP B N 1
ATOM 1631 C CA . ASP B 1 63 ? -13.164 -6.164 -11.961 1 84.25 63 ASP B CA 1
ATOM 1632 C C . ASP B 1 63 ? -13.516 -7.012 -13.188 1 84.25 63 ASP B C 1
ATOM 1634 O O . ASP B 1 63 ? -14.531 -6.773 -13.844 1 84.25 63 ASP B O 1
ATOM 1638 N N . SER B 1 64 ? -12.633 -7.895 -13.539 1 81.94 64 SER B N 1
ATOM 1639 C CA . SER B 1 64 ? -12.758 -8.609 -14.805 1 81.94 64 SER B CA 1
ATOM 1640 C C . SER B 1 64 ? -13.695 -9.812 -14.664 1 81.94 64 SER B C 1
ATOM 1642 O O . SER B 1 64 ? -14.398 -10.164 -15.609 1 81.94 64 SER B O 1
ATOM 1644 N N . GLY B 1 65 ? -13.711 -10.5 -13.672 1 76.38 65 GLY B N 1
ATOM 1645 C CA . GLY B 1 65 ? -14.422 -11.758 -13.508 1 76.38 65 GLY B CA 1
ATOM 1646 C C . GLY B 1 65 ? -13.812 -12.898 -14.312 1 76.38 65 GLY B C 1
ATOM 1647 O O . GLY B 1 65 ? -14.391 -13.977 -14.406 1 76.38 65 GLY B O 1
ATOM 1648 N N . ASP B 1 66 ? -12.734 -12.656 -14.922 1 82.56 66 ASP B N 1
ATOM 1649 C CA . ASP B 1 66 ? -12.031 -13.664 -15.703 1 82.56 66 ASP B CA 1
ATOM 1650 C C . ASP B 1 66 ? -11.352 -14.688 -14.789 1 82.56 66 ASP B C 1
ATOM 1652 O O . ASP B 1 66 ? -10.539 -14.32 -13.938 1 82.56 66 ASP B O 1
ATOM 1656 N N . PRO B 1 67 ? -11.625 -15.984 -15.086 1 81.31 67 PRO B N 1
ATOM 1657 C CA . PRO B 1 67 ? -11.023 -17.016 -14.25 1 81.31 67 PRO B CA 1
ATOM 1658 C C . PRO B 1 67 ? -9.5 -17.031 -14.32 1 81.31 67 PRO B C 1
ATOM 1660 O O . PRO B 1 67 ? -8.828 -17.391 -13.352 1 81.31 67 PRO B O 1
ATOM 1663 N N . GLY B 1 68 ? -8.961 -16.672 -15.43 1 86.62 68 GLY B N 1
ATOM 1664 C CA . GLY B 1 68 ? -7.516 -16.609 -15.578 1 86.62 68 GLY B CA 1
ATOM 1665 C C . GLY B 1 68 ? -6.871 -15.609 -14.641 1 86.62 68 GLY B C 1
ATOM 1666 O O . GLY B 1 68 ? -5.73 -15.797 -14.211 1 86.62 68 GLY B O 1
ATOM 1667 N N . ASP B 1 69 ? -7.637 -14.578 -14.32 1 87.75 69 ASP B N 1
ATOM 1668 C CA . ASP B 1 69 ? -7.129 -13.578 -13.391 1 87.75 69 ASP B CA 1
ATOM 1669 C C . ASP B 1 69 ? -7.062 -14.133 -11.969 1 87.75 69 ASP B C 1
ATOM 1671 O O . ASP B 1 69 ? -6.156 -13.789 -11.203 1 87.75 69 ASP B O 1
ATOM 1675 N N . TRP B 1 70 ? -7.93 -15.086 -11.68 1 91.38 70 TRP B N 1
ATOM 1676 C CA . TRP B 1 70 ? -7.91 -15.703 -10.359 1 91.38 70 TRP B CA 1
ATOM 1677 C C . TRP B 1 70 ? -6.742 -16.672 -10.234 1 91.38 70 TRP B C 1
ATOM 1679 O O . TRP B 1 70 ? -6.113 -16.766 -9.18 1 91.38 70 TRP B O 1
ATOM 1689 N N . ASP B 1 71 ? -6.434 -17.359 -11.344 1 91.38 71 ASP B N 1
ATOM 1690 C CA . ASP B 1 71 ? -5.266 -18.234 -11.344 1 91.38 71 ASP B CA 1
ATOM 1691 C C . ASP B 1 71 ? -3.984 -17.438 -11.094 1 91.38 71 ASP B C 1
ATOM 1693 O O . ASP B 1 71 ? -3.15 -17.844 -10.281 1 91.38 71 ASP B O 1
ATOM 1697 N N . ALA B 1 72 ? -3.904 -16.375 -11.781 1 91.44 72 ALA B N 1
ATOM 1698 C CA . ALA B 1 72 ? -2.729 -15.531 -11.633 1 91.44 72 ALA B CA 1
ATOM 1699 C C . ALA B 1 72 ? -2.607 -15.008 -10.203 1 91.44 72 ALA B C 1
ATOM 1701 O O . ALA B 1 72 ? -1.505 -14.945 -9.648 1 91.44 72 ALA B O 1
ATOM 1702 N N . LEU B 1 73 ? -3.717 -14.672 -9.609 1 94.69 73 LEU B N 1
ATOM 1703 C CA . LEU B 1 73 ? -3.754 -14.18 -8.242 1 94.69 73 LEU B CA 1
ATOM 1704 C C . LEU B 1 73 ? -3.287 -15.25 -7.262 1 94.69 73 LEU B C 1
ATOM 1706 O O . LEU B 1 73 ? -2.445 -14.984 -6.398 1 94.69 73 LEU B O 1
ATOM 1710 N N . VAL B 1 74 ? -3.764 -16.469 -7.43 1 95.31 74 VAL B N 1
ATOM 1711 C CA . VAL B 1 74 ? -3.393 -17.578 -6.559 1 95.31 74 VAL B CA 1
ATOM 1712 C C . VAL B 1 74 ? -1.899 -17.859 -6.695 1 95.31 74 VAL B C 1
ATOM 1714 O O . VAL B 1 74 ? -1.204 -18.047 -5.691 1 95.31 74 VAL B O 1
ATOM 1717 N N . ASP B 1 75 ? -1.45 -17.828 -7.883 1 94.38 75 ASP B N 1
ATOM 1718 C CA . ASP B 1 75 ? -0.037 -18.094 -8.133 1 94.38 75 ASP B CA 1
ATOM 1719 C C . ASP B 1 75 ? 0.845 -17.016 -7.512 1 94.38 75 ASP B C 1
ATOM 1721 O O . ASP B 1 75 ? 1.854 -17.312 -6.871 1 94.38 75 ASP B O 1
ATOM 1725 N N . ALA B 1 76 ? 0.503 -15.766 -7.703 1 95.38 76 ALA B N 1
ATOM 1726 C CA . ALA B 1 76 ? 1.273 -14.664 -7.141 1 95.38 76 ALA B CA 1
ATOM 1727 C C . ALA B 1 76 ? 1.29 -14.719 -5.617 1 95.38 76 ALA B C 1
ATOM 1729 O O . ALA B 1 76 ? 2.33 -14.5 -4.992 1 95.38 76 ALA B O 1
ATOM 1730 N N . ALA B 1 77 ? 0.153 -15.016 -5.02 1 96.62 77 ALA B N 1
ATOM 1731 C CA . ALA B 1 77 ? 0.079 -15.148 -3.564 1 96.62 77 ALA B CA 1
ATOM 1732 C C . ALA B 1 77 ? 0.961 -16.297 -3.072 1 96.62 77 ALA B C 1
ATOM 1734 O O . ALA B 1 77 ? 1.619 -16.172 -2.035 1 96.62 77 ALA B O 1
ATOM 1735 N N . GLY B 1 78 ? 0.98 -17.328 -3.83 1 96.31 78 GLY B N 1
ATOM 1736 C CA . GLY B 1 78 ? 1.868 -18.438 -3.508 1 96.31 78 GLY B CA 1
ATOM 1737 C C . GLY B 1 78 ? 3.336 -18.062 -3.545 1 96.31 78 GLY B C 1
ATOM 1738 O O . GLY B 1 78 ? 4.105 -18.453 -2.666 1 96.31 78 GLY B O 1
ATOM 1739 N N . CYS B 1 79 ? 3.715 -17.328 -4.516 1 95.12 79 CYS B N 1
ATOM 1740 C CA . CYS B 1 79 ? 5.086 -16.844 -4.609 1 95.12 79 CYS B CA 1
ATOM 1741 C C . CYS B 1 79 ? 5.426 -15.93 -3.436 1 95.12 79 CYS B C 1
ATOM 1743 O O . CYS B 1 79 ? 6.527 -16 -2.887 1 95.12 79 CYS B O 1
ATOM 1745 N N . MET B 1 80 ? 4.492 -15.094 -3.053 1 96.25 80 MET B N 1
ATOM 1746 C CA . MET B 1 80 ? 4.695 -14.234 -1.895 1 96.25 80 MET B CA 1
ATOM 1747 C C . MET B 1 80 ? 4.961 -15.055 -0.639 1 96.25 80 MET B C 1
ATOM 1749 O O . MET B 1 80 ? 5.871 -14.75 0.13 1 96.25 80 MET B O 1
ATOM 1753 N N . VAL B 1 81 ? 4.207 -16.156 -0.468 1 96.94 81 VAL B N 1
ATOM 1754 C CA . VAL B 1 81 ? 4.371 -17.047 0.676 1 96.94 81 VAL B CA 1
ATOM 1755 C C . VAL B 1 81 ? 5.77 -17.656 0.657 1 96.94 81 VAL B C 1
ATOM 1757 O O . VAL B 1 81 ? 6.445 -17.703 1.687 1 96.94 81 VAL B O 1
ATOM 1760 N N . LEU B 1 82 ? 6.203 -18 -0.48 1 95 82 LEU B N 1
ATOM 1761 C CA . LEU B 1 82 ? 7.469 -18.719 -0.618 1 95 82 LEU B CA 1
ATOM 1762 C C . LEU B 1 82 ? 8.641 -17.828 -0.219 1 95 82 LEU B C 1
ATOM 1764 O O . LEU B 1 82 ? 9.633 -18.312 0.331 1 95 82 LEU B O 1
ATOM 1768 N N . VAL B 1 83 ? 8.523 -16.562 -0.422 1 94 83 VAL B N 1
ATOM 1769 C CA . VAL B 1 83 ? 9.695 -15.703 -0.252 1 94 83 VAL B CA 1
ATOM 1770 C C . VAL B 1 83 ? 9.602 -14.961 1.08 1 94 83 VAL B C 1
ATOM 1772 O O . VAL B 1 83 ? 10.57 -14.32 1.509 1 94 83 VAL B O 1
ATOM 1775 N N . ALA B 1 84 ? 8.461 -15.023 1.735 1 94.94 84 ALA B N 1
ATOM 1776 C CA . ALA B 1 84 ? 8.289 -14.289 2.988 1 94.94 84 ALA B CA 1
ATOM 1777 C C . ALA B 1 84 ? 9.039 -14.977 4.129 1 94.94 84 ALA B C 1
ATOM 1779 O O . ALA B 1 84 ? 8.961 -16.203 4.277 1 94.94 84 ALA B O 1
ATOM 1780 N N . ASP B 1 85 ? 9.766 -14.156 4.965 1 94.12 85 ASP B N 1
ATOM 1781 C CA . ASP B 1 85 ? 10.469 -14.695 6.125 1 94.12 85 ASP B CA 1
ATOM 1782 C C . ASP B 1 85 ? 9.477 -15.117 7.211 1 94.12 85 ASP B C 1
ATOM 1784 O O . ASP B 1 85 ? 8.594 -14.344 7.586 1 94.12 85 ASP B O 1
ATOM 1788 N N . ALA B 1 86 ? 9.711 -16.344 7.715 1 94.94 86 ALA B N 1
ATOM 1789 C CA . ALA B 1 86 ? 8.867 -16.828 8.805 1 94.94 86 ALA B CA 1
ATOM 1790 C C . ALA B 1 86 ? 8.977 -15.922 10.031 1 94.94 86 ALA B C 1
ATOM 1792 O O . ALA B 1 86 ? 10.023 -15.305 10.266 1 94.94 86 ALA B O 1
ATOM 1793 N N . GLY B 1 87 ? 7.898 -15.789 10.75 1 95 87 GLY B N 1
ATOM 1794 C CA . GLY B 1 87 ? 7.898 -15.031 11.992 1 95 87 GLY B CA 1
ATOM 1795 C C . GLY B 1 87 ? 7.742 -13.539 11.773 1 95 87 GLY B C 1
ATOM 1796 O O . GLY B 1 87 ? 8.039 -12.742 12.672 1 95 87 GLY B O 1
ATOM 1797 N N . THR B 1 88 ? 7.406 -13.125 10.602 1 92.75 88 THR B N 1
ATOM 1798 C CA . THR B 1 88 ? 7.215 -11.711 10.32 1 92.75 88 THR B CA 1
ATOM 1799 C C . THR B 1 88 ? 5.754 -11.406 10.008 1 92.75 88 THR B C 1
ATOM 1801 O O . THR B 1 88 ? 5 -12.305 9.609 1 92.75 88 THR B O 1
ATOM 1804 N N . GLU B 1 89 ? 5.328 -10.203 10.133 1 90.69 89 GLU B N 1
ATOM 1805 C CA . GLU B 1 89 ? 3.977 -9.773 9.781 1 90.69 89 GLU B CA 1
ATOM 1806 C C . GLU B 1 89 ? 3.719 -9.945 8.289 1 90.69 89 GLU B C 1
ATOM 1808 O O . GLU B 1 89 ? 2.586 -10.203 7.871 1 90.69 89 GLU B O 1
ATOM 1813 N N . LEU B 1 90 ? 4.801 -9.836 7.5 1 93.69 90 LEU B N 1
ATOM 1814 C CA . LEU B 1 90 ? 4.645 -9.992 6.059 1 93.69 90 LEU B CA 1
ATOM 1815 C C . LEU B 1 90 ? 4.34 -11.445 5.699 1 93.69 90 LEU B C 1
ATOM 1817 O O . LEU B 1 90 ? 3.604 -11.711 4.746 1 93.69 90 LEU B O 1
ATOM 1821 N N . ALA B 1 91 ? 4.863 -12.367 6.496 1 96.31 91 ALA B N 1
ATOM 1822 C CA . ALA B 1 91 ? 4.504 -13.766 6.289 1 96.31 91 ALA B CA 1
ATOM 1823 C C . ALA B 1 91 ? 3.029 -14.008 6.602 1 96.31 91 ALA B C 1
ATOM 1825 O O . ALA B 1 91 ? 2.348 -14.75 5.891 1 96.31 91 ALA B O 1
ATOM 1826 N N . VAL B 1 92 ? 2.568 -13.352 7.617 1 95 92 VAL B N 1
ATOM 1827 C CA . VAL B 1 92 ? 1.154 -13.445 7.969 1 95 92 VAL B CA 1
ATOM 1828 C C . VAL B 1 92 ? 0.299 -12.922 6.82 1 95 92 VAL B C 1
ATOM 1830 O O . VAL B 1 92 ? -0.655 -13.586 6.398 1 95 92 VAL B O 1
ATOM 1833 N N . ARG B 1 93 ? 0.682 -11.812 6.324 1 94.5 93 ARG B N 1
ATOM 1834 C CA . ARG B 1 93 ? -0.052 -11.219 5.211 1 94.5 93 ARG B CA 1
ATOM 1835 C C . ARG B 1 93 ? -0.025 -12.141 3.992 1 94.5 93 ARG B C 1
ATOM 1837 O O . ARG B 1 93 ? -1.032 -12.289 3.297 1 94.5 93 ARG B O 1
ATOM 1844 N N . ALA B 1 94 ? 1.104 -12.703 3.703 1 97.06 94 ALA B N 1
ATOM 1845 C CA . ALA B 1 94 ? 1.239 -13.586 2.543 1 97.06 94 ALA B CA 1
ATOM 1846 C C . ALA B 1 94 ? 0.273 -14.758 2.631 1 97.06 94 ALA B C 1
ATOM 1848 O O . ALA B 1 94 ? -0.462 -15.039 1.683 1 97.06 94 ALA B O 1
ATOM 1849 N N . TRP B 1 95 ? 0.194 -15.336 3.75 1 97.75 95 TRP B N 1
ATOM 1850 C CA . TRP B 1 95 ? -0.704 -16.469 3.938 1 97.75 95 TRP B CA 1
ATOM 1851 C C . TRP B 1 95 ? -2.162 -16.031 3.871 1 97.75 95 TRP B C 1
ATOM 1853 O O . TRP B 1 95 ? -3.01 -16.734 3.334 1 97.75 95 TRP B O 1
ATOM 1863 N N . ARG B 1 96 ? -2.438 -14.906 4.445 1 96.94 96 ARG B N 1
ATOM 1864 C CA . ARG B 1 96 ? -3.795 -14.367 4.379 1 96.94 96 ARG B CA 1
ATOM 1865 C C . ARG B 1 96 ? -4.23 -14.164 2.934 1 96.94 96 ARG B C 1
ATOM 1867 O O . ARG B 1 96 ? -5.348 -14.531 2.559 1 96.94 96 ARG B O 1
ATOM 1874 N N . ARG B 1 97 ? -3.305 -13.594 2.18 1 97.12 97 ARG B N 1
ATOM 1875 C CA . ARG B 1 97 ? -3.627 -13.352 0.778 1 97.12 97 ARG B CA 1
ATOM 1876 C C . ARG B 1 97 ? -3.781 -14.656 0.014 1 97.12 97 ARG B C 1
ATOM 1878 O O . ARG B 1 97 ? -4.652 -14.781 -0.85 1 97.12 97 ARG B O 1
ATOM 1885 N N . GLN B 1 98 ? -2.967 -15.625 0.355 1 97.75 98 GLN B N 1
ATOM 1886 C CA . GLN B 1 98 ? -3.109 -16.953 -0.256 1 97.75 98 GLN B CA 1
ATOM 1887 C C . GLN B 1 98 ? -4.465 -17.562 0.075 1 97.75 98 GLN B C 1
ATOM 1889 O O . GLN B 1 98 ? -5.164 -18.047 -0.814 1 97.75 98 GLN B O 1
ATOM 1894 N N . TRP B 1 99 ? -4.781 -17.516 1.308 1 98.19 99 TRP B N 1
ATOM 1895 C CA . TRP B 1 99 ? -6.059 -18.031 1.775 1 98.19 99 TRP B CA 1
ATOM 1896 C C . TRP B 1 99 ? -7.223 -17.344 1.072 1 98.19 99 TRP B C 1
ATOM 1898 O O . TRP B 1 99 ? -8.109 -18.016 0.537 1 98.19 99 TRP B O 1
ATOM 1908 N N . GLN B 1 100 ? -7.152 -16.047 0.994 1 96.56 100 GLN B N 1
ATOM 1909 C CA . GLN B 1 100 ? -8.203 -15.258 0.352 1 96.56 100 GLN B CA 1
ATOM 1910 C C . GLN B 1 100 ? -8.297 -15.578 -1.138 1 96.56 100 GLN B C 1
ATOM 1912 O O . GLN B 1 100 ? -9.391 -15.727 -1.681 1 96.56 100 GLN B O 1
ATOM 1917 N N . ALA B 1 101 ? -7.172 -15.625 -1.777 1 96.56 101 ALA B N 1
ATOM 1918 C CA . ALA B 1 101 ? -7.141 -15.898 -3.211 1 96.56 101 ALA B CA 1
ATOM 1919 C C . ALA B 1 101 ? -7.781 -17.25 -3.521 1 96.56 101 ALA B C 1
ATOM 1921 O O . ALA B 1 101 ? -8.547 -17.375 -4.477 1 96.56 101 ALA B O 1
ATOM 1922 N N . LEU B 1 102 ? -7.496 -18.219 -2.709 1 97.31 102 LEU B N 1
ATOM 1923 C CA . LEU B 1 102 ? -8.047 -19.562 -2.902 1 97.31 102 LEU B CA 1
ATOM 1924 C C . LEU B 1 102 ? -9.555 -19.562 -2.703 1 97.31 102 LEU B C 1
ATOM 1926 O O . LEU B 1 102 ? -10.289 -20.188 -3.469 1 97.31 102 LEU B O 1
ATOM 1930 N N . LEU B 1 103 ? -10.062 -18.828 -1.737 1 96.06 103 LEU B N 1
ATOM 1931 C CA . LEU B 1 103 ? -11.5 -18.734 -1.498 1 96.06 103 LEU B CA 1
ATOM 1932 C C . LEU B 1 103 ? -12.195 -18.016 -2.652 1 96.06 103 LEU B C 1
ATOM 1934 O O . LEU B 1 103 ? -13.273 -18.438 -3.084 1 96.06 103 LEU B O 1
ATOM 1938 N N . LEU B 1 104 ? -11.57 -17 -3.078 1 93.19 104 LEU B N 1
ATOM 1939 C CA . LEU B 1 104 ? -12.164 -16.25 -4.176 1 93.19 104 LEU B CA 1
ATOM 1940 C C . LEU B 1 104 ? -12.242 -17.094 -5.441 1 93.19 104 LEU B C 1
ATOM 1942 O O . LEU B 1 104 ? -13.258 -17.078 -6.137 1 93.19 104 LEU B O 1
ATOM 1946 N N . ARG B 1 105 ? -11.148 -17.797 -5.766 1 94.62 105 ARG B N 1
ATOM 1947 C CA . ARG B 1 105 ? -11.188 -18.656 -6.938 1 94.62 105 ARG B CA 1
ATOM 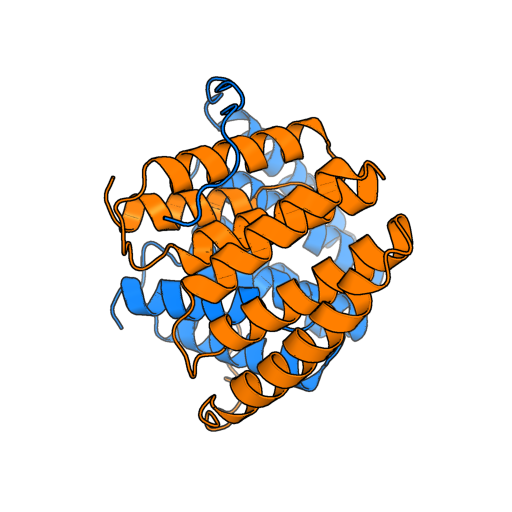1948 C C . ARG B 1 105 ? -12.234 -19.766 -6.77 1 94.62 105 ARG B C 1
ATOM 1950 O O . ARG B 1 105 ? -12.93 -20.109 -7.723 1 94.62 105 ARG B O 1
ATOM 1957 N N . HIS B 1 106 ? -12.352 -20.266 -5.574 1 94.81 106 HIS B N 1
ATOM 1958 C CA . HIS B 1 106 ? -13.375 -21.266 -5.293 1 94.81 106 HIS B CA 1
ATOM 1959 C C . HIS B 1 106 ? -14.773 -20.719 -5.562 1 94.81 106 HIS B C 1
ATOM 1961 O O . HIS B 1 106 ? -15.625 -21.422 -6.105 1 94.81 106 HIS B O 1
ATOM 1967 N N . GLN B 1 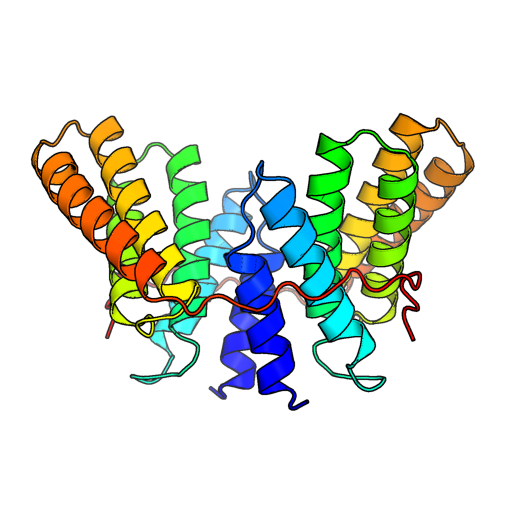107 ? -14.961 -19.484 -5.16 1 91.62 107 GLN B N 1
ATOM 1968 C CA . GLN B 1 107 ? -16.25 -18.859 -5.379 1 91.62 107 GLN B CA 1
ATOM 1969 C C . GLN B 1 107 ? -16.562 -18.75 -6.871 1 91.62 107 GLN B C 1
ATOM 1971 O O . GLN B 1 107 ? -17.719 -18.906 -7.285 1 91.62 107 GLN B O 1
ATOM 1976 N N . ALA B 1 108 ? -15.57 -18.578 -7.594 1 88.44 108 ALA B N 1
ATOM 1977 C CA . ALA B 1 108 ? -15.742 -18.375 -9.031 1 88.44 108 ALA B CA 1
ATOM 1978 C C . ALA B 1 108 ? -15.867 -19.719 -9.758 1 88.44 108 ALA B C 1
ATOM 1980 O O . ALA B 1 108 ? -16.641 -19.844 -10.711 1 88.44 108 ALA B O 1
ATOM 1981 N N . THR B 1 109 ? -15.133 -20.688 -9.32 1 90.06 109 THR B N 1
ATOM 1982 C CA . THR B 1 109 ? -15.031 -21.922 -10.102 1 90.06 109 THR B CA 1
ATOM 1983 C C . THR B 1 109 ? -15.742 -23.062 -9.391 1 90.06 109 THR B C 1
ATOM 1985 O O . THR B 1 109 ? -16.016 -24.109 -10 1 90.06 109 THR B O 1
ATOM 1988 N N . ARG B 1 110 ? -15.922 -23.031 -8.125 1 92.75 110 ARG B N 1
ATOM 1989 C CA . ARG B 1 110 ? -16.516 -24.047 -7.266 1 92.75 110 ARG B CA 1
ATOM 1990 C C . ARG B 1 110 ? -15.672 -25.312 -7.242 1 92.75 110 ARG B C 1
ATOM 1992 O O . ARG B 1 110 ? -16.188 -26.422 -7.059 1 92.75 110 ARG B O 1
ATOM 1999 N N . ASP B 1 111 ? -14.422 -25.141 -7.523 1 92.69 111 ASP B N 1
ATOM 2000 C CA . ASP B 1 111 ? -13.477 -26.25 -7.426 1 92.69 111 ASP B CA 1
ATOM 2001 C C . ASP B 1 111 ? -13.219 -26.625 -5.965 1 92.69 111 ASP B C 1
ATOM 2003 O O . ASP B 1 111 ? -12.695 -25.812 -5.199 1 92.69 111 ASP B O 1
ATOM 2007 N N . PRO B 1 112 ? -13.5 -27.891 -5.547 1 95.5 112 PRO B N 1
ATOM 2008 C CA . PRO B 1 112 ? -13.328 -28.281 -4.148 1 95.5 112 PRO B CA 1
ATOM 2009 C C . PRO B 1 112 ? -11.859 -28.312 -3.723 1 95.5 112 PRO B C 1
ATOM 2011 O O . PRO B 1 112 ? -11.555 -28.172 -2.535 1 95.5 112 PRO B O 1
ATOM 2014 N N . ALA B 1 113 ? -11 -28.5 -4.676 1 96.94 113 ALA B N 1
ATOM 2015 C CA . ALA B 1 113 ? -9.578 -28.484 -4.344 1 96.94 113 ALA B CA 1
ATOM 2016 C C . ALA B 1 113 ? -9.172 -27.141 -3.742 1 96.94 113 ALA B C 1
ATOM 2018 O O . ALA B 1 113 ? -8.328 -27.078 -2.842 1 96.94 113 ALA B O 1
ATOM 2019 N N . ASP B 1 114 ? -9.766 -26.047 -4.211 1 96.38 114 ASP B N 1
ATOM 2020 C CA . ASP B 1 114 ? -9.492 -24.719 -3.672 1 96.38 114 ASP B CA 1
ATOM 2021 C C . ASP B 1 114 ? -9.922 -24.609 -2.211 1 96.38 114 ASP B C 1
ATOM 2023 O O . ASP B 1 114 ? -9.25 -23.969 -1.404 1 96.38 114 ASP B O 1
ATOM 2027 N N . LEU B 1 115 ? -11 -25.203 -1.849 1 96.12 115 LEU B N 1
ATOM 2028 C CA . LEU B 1 115 ? -11.461 -25.172 -0.464 1 96.12 115 LEU B CA 1
ATOM 2029 C C . LEU B 1 115 ? -10.516 -25.969 0.44 1 96.12 115 LEU B C 1
ATOM 2031 O O . LEU B 1 115 ? -10.219 -25.531 1.555 1 96.12 115 LEU B O 1
ATOM 2035 N N . ARG B 1 116 ? -10.078 -27.125 -0.087 1 97.62 116 ARG B N 1
ATOM 2036 C CA . ARG B 1 116 ? -9.117 -27.906 0.672 1 97.62 116 ARG B CA 1
ATOM 2037 C C . ARG B 1 116 ? -7.824 -27.125 0.89 1 97.62 116 ARG B C 1
ATOM 2039 O O . ARG B 1 116 ? -7.316 -27.047 2.012 1 97.62 116 ARG B O 1
ATOM 2046 N N . ASP B 1 117 ? -7.32 -26.594 -0.159 1 97.94 117 ASP B N 1
ATOM 2047 C CA . ASP B 1 117 ? -6.094 -25.812 -0.071 1 97.94 117 ASP B CA 1
ATOM 2048 C C . ASP B 1 117 ? -6.289 -24.578 0.816 1 97.94 117 ASP B C 1
ATOM 2050 O O . ASP B 1 117 ? -5.371 -24.172 1.528 1 97.94 117 ASP B O 1
ATOM 2054 N N . ALA B 1 118 ? -7.488 -23.953 0.762 1 98.19 118 ALA B N 1
ATOM 2055 C CA . ALA B 1 118 ? -7.789 -22.812 1.61 1 98.19 118 ALA B CA 1
ATOM 2056 C C . ALA B 1 118 ? -7.75 -23.188 3.086 1 98.19 118 ALA B C 1
ATOM 2058 O O . ALA B 1 118 ? -7.309 -22.406 3.928 1 98.19 118 ALA B O 1
ATOM 2059 N N . LYS B 1 119 ? -8.25 -24.375 3.377 1 98 119 LYS B N 1
ATOM 2060 C CA . LYS B 1 119 ? -8.188 -24.859 4.758 1 98 119 LYS B CA 1
ATOM 2061 C C . LYS B 1 119 ? -6.742 -24.969 5.23 1 98 119 LYS B C 1
ATOM 2063 O O . LYS B 1 119 ? -6.418 -24.594 6.359 1 98 119 LYS B O 1
ATOM 2068 N N . VAL B 1 120 ? -5.918 -25.547 4.387 1 98.19 120 VAL B N 1
ATOM 2069 C CA . VAL B 1 120 ? -4.5 -25.672 4.699 1 98.19 120 VAL B CA 1
ATOM 2070 C C . VAL B 1 120 ? -3.883 -24.297 4.895 1 98.19 120 VAL B C 1
ATOM 2072 O O . VAL B 1 120 ? -3.154 -24.062 5.863 1 98.19 120 VAL B O 1
ATOM 2075 N N . ALA B 1 121 ? -4.176 -23.328 4 1 98.44 121 ALA B N 1
ATOM 2076 C CA . ALA B 1 121 ? -3.658 -21.969 4.094 1 98.44 121 ALA B CA 1
ATOM 2077 C C . ALA B 1 121 ? -4.141 -21.281 5.367 1 98.44 121 ALA B C 1
ATOM 2079 O O . ALA B 1 121 ? -3.406 -20.5 5.977 1 98.44 121 ALA B O 1
ATOM 2080 N N . ALA B 1 122 ? -5.387 -21.547 5.758 1 98.25 122 ALA B N 1
ATOM 2081 C CA . ALA B 1 122 ? -5.934 -20.969 6.984 1 98.25 122 ALA B CA 1
ATOM 2082 C C . ALA B 1 122 ? -5.148 -21.438 8.211 1 98.25 122 ALA B C 1
ATOM 2084 O O . ALA B 1 122 ? -4.855 -20.641 9.102 1 98.25 122 ALA B O 1
ATOM 2085 N N . ALA B 1 123 ? -4.863 -22.719 8.211 1 98.38 123 ALA B N 1
ATOM 2086 C CA . ALA B 1 123 ? -4.066 -23.25 9.312 1 98.38 123 ALA B CA 1
ATOM 2087 C C . ALA B 1 123 ? -2.676 -22.625 9.336 1 98.38 123 ALA B C 1
ATOM 2089 O O . ALA B 1 123 ? -2.174 -22.25 10.398 1 98.38 123 ALA B O 1
ATOM 2090 N N . ALA B 1 124 ? -2.037 -22.516 8.164 1 98.38 124 ALA B N 1
ATOM 2091 C CA . ALA B 1 124 ? -0.713 -21.906 8.062 1 98.38 124 ALA B CA 1
ATOM 2092 C C . ALA B 1 124 ? -0.749 -20.438 8.477 1 98.38 124 ALA B C 1
ATOM 2094 O O . ALA B 1 124 ? 0.21 -19.938 9.062 1 98.38 124 ALA B O 1
ATOM 2095 N N . LEU B 1 125 ? -1.835 -19.781 8.133 1 97.75 125 LEU B N 1
ATOM 2096 C CA . LEU B 1 125 ? -2.037 -18.391 8.539 1 97.75 125 LEU B CA 1
ATOM 2097 C C . LEU B 1 125 ? -2.045 -18.266 10.055 1 97.75 125 LEU B C 1
ATOM 2099 O O . LEU B 1 125 ? -1.393 -17.391 10.617 1 97.75 125 LEU B O 1
ATOM 2103 N N . ALA B 1 126 ? -2.748 -19.125 10.688 1 97.69 126 ALA B N 1
ATOM 2104 C CA . ALA B 1 126 ? -2.805 -19.109 12.141 1 97.69 126 ALA B CA 1
ATOM 2105 C C . ALA B 1 126 ? -1.423 -19.344 12.75 1 97.69 126 ALA B C 1
ATOM 2107 O O . ALA B 1 126 ? -1.038 -18.688 13.711 1 97.69 126 ALA B O 1
ATOM 2108 N N . GLU B 1 127 ? -0.698 -20.25 12.18 1 97.94 127 GLU B N 1
ATOM 2109 C CA . GLU B 1 127 ? 0.651 -20.547 12.648 1 97.94 127 GLU B CA 1
ATOM 2110 C C . GLU B 1 127 ? 1.581 -19.359 12.445 1 97.94 127 GLU B C 1
ATOM 2112 O O . GLU B 1 127 ? 2.391 -19.047 13.32 1 97.94 127 GLU B O 1
ATOM 2117 N N . ALA B 1 128 ? 1.49 -18.766 11.305 1 97.19 128 ALA B N 1
ATOM 2118 C CA . ALA B 1 128 ? 2.318 -17.609 11.016 1 97.19 128 ALA B CA 1
ATOM 2119 C C . ALA B 1 128 ? 2.039 -16.469 12 1 97.19 128 ALA B C 1
ATOM 2121 O O . ALA B 1 128 ? 2.967 -15.812 12.477 1 97.19 128 ALA B O 1
ATOM 2122 N N . ALA B 1 129 ? 0.744 -16.266 12.242 1 94.69 129 ALA B N 1
ATOM 2123 C CA . ALA B 1 129 ? 0.36 -15.211 13.172 1 94.69 129 ALA B CA 1
ATOM 2124 C C . ALA B 1 129 ? 0.91 -15.484 14.57 1 94.69 129 ALA B C 1
ATOM 2126 O O . ALA B 1 129 ? 1.357 -14.562 15.258 1 94.69 129 ALA B O 1
ATOM 2127 N N . ALA B 1 130 ? 0.894 -16.719 14.914 1 95.88 130 ALA B N 1
ATOM 2128 C CA . ALA B 1 130 ? 1.364 -17.109 16.234 1 95.88 130 ALA B CA 1
ATOM 2129 C C . ALA B 1 130 ? 2.877 -16.953 16.359 1 95.88 130 ALA B C 1
ATOM 2131 O O . ALA B 1 130 ? 3.408 -16.812 17.453 1 95.88 130 ALA B O 1
ATOM 2132 N N . ALA B 1 131 ? 3.564 -16.938 15.289 1 95.94 131 ALA B N 1
ATOM 2133 C CA . ALA B 1 131 ? 5.023 -16.922 15.281 1 95.94 131 ALA B CA 1
ATOM 2134 C C . ALA B 1 131 ? 5.562 -15.5 15.352 1 95.94 131 ALA B C 1
ATOM 2136 O O . ALA B 1 131 ? 6.754 -15.297 15.594 1 95.94 131 ALA B O 1
ATOM 2137 N N . VAL B 1 132 ? 4.707 -14.547 15.141 1 92.62 132 VAL B N 1
ATOM 2138 C CA . VAL B 1 132 ? 5.152 -13.156 15.156 1 92.62 132 VAL B CA 1
ATOM 2139 C C . VAL B 1 132 ? 5.359 -12.695 16.594 1 92.62 132 VAL B C 1
ATOM 2141 O O . VAL B 1 132 ? 4.438 -12.766 17.422 1 92.62 132 VAL B O 1
ATOM 2144 N N . PRO B 1 133 ? 6.504 -12.195 16.828 1 89.38 133 PRO B N 1
ATOM 2145 C CA . PRO B 1 133 ? 6.723 -11.695 18.188 1 89.38 133 PRO B CA 1
ATOM 2146 C C . PRO B 1 133 ? 5.793 -10.539 18.547 1 89.38 133 PRO B C 1
ATOM 2148 O O . PRO B 1 133 ? 5.445 -9.727 17.688 1 89.38 133 PRO B O 1
ATOM 2151 N N . ARG B 1 134 ? 5.27 -10.602 19.766 1 78.75 134 ARG B N 1
ATOM 2152 C CA . ARG B 1 134 ? 4.395 -9.539 20.266 1 78.75 134 ARG B CA 1
ATOM 2153 C C . ARG B 1 134 ? 5.164 -8.234 20.438 1 78.75 134 ARG B C 1
ATOM 2155 O O . ARG B 1 134 ? 6.273 -8.234 20.969 1 78.75 134 ARG B O 1
ATOM 2162 N N . SER B 1 135 ? 4.895 -7.254 19.578 1 71.38 135 SER B N 1
ATOM 2163 C CA . SER B 1 135 ? 5.547 -5.961 19.734 1 71.38 135 SER B CA 1
ATOM 2164 C C . SER B 1 135 ? 4.961 -5.188 20.906 1 71.38 135 SER B C 1
ATOM 2166 O O . SER B 1 135 ? 3.748 -5.191 21.125 1 71.38 135 SER B O 1
ATOM 2168 N N . PRO B 1 136 ? 5.805 -4.691 21.641 1 61.03 136 PRO B N 1
ATOM 2169 C CA . PRO B 1 136 ? 5.293 -3.91 22.781 1 61.03 136 PRO B CA 1
ATOM 2170 C C . PRO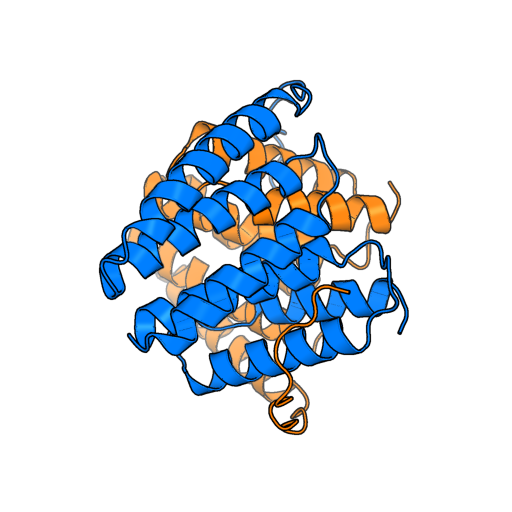 B 1 136 ? 4.469 -2.703 22.328 1 61.03 136 PRO B C 1
ATOM 2172 O O . PRO B 1 136 ? 4.746 -2.111 21.281 1 61.03 136 PRO B O 1
ATOM 2175 N N . HIS B 1 137 ? 3.273 -2.6 22.781 1 58.16 137 HIS B N 1
ATOM 2176 C CA . HIS B 1 137 ? 2.41 -1.448 22.547 1 58.16 137 HIS B CA 1
ATOM 2177 C C . HIS B 1 137 ? 3.133 -0.144 22.859 1 58.16 137 HIS B C 1
ATOM 2179 O O . HIS B 1 137 ? 3.729 -0.002 23.922 1 58.16 137 HIS B O 1
ATOM 2185 N N . GLN B 1 138 ? 3.564 0.612 21.828 1 60.03 138 GLN B N 1
ATOM 2186 C CA . GLN B 1 138 ? 4.168 1.906 22.125 1 60.03 138 GLN B CA 1
ATOM 2187 C C . GLN B 1 138 ? 3.113 3.01 22.156 1 60.03 138 GLN B C 1
ATOM 2189 O O . GLN B 1 138 ? 2.227 3.057 21.297 1 60.03 138 GLN B O 1
ATOM 2194 N N . PRO B 1 139 ? 3.066 3.74 23.109 1 56.94 139 PRO B N 1
ATOM 2195 C CA . PRO B 1 139 ? 2.086 4.809 23.328 1 56.94 139 PRO 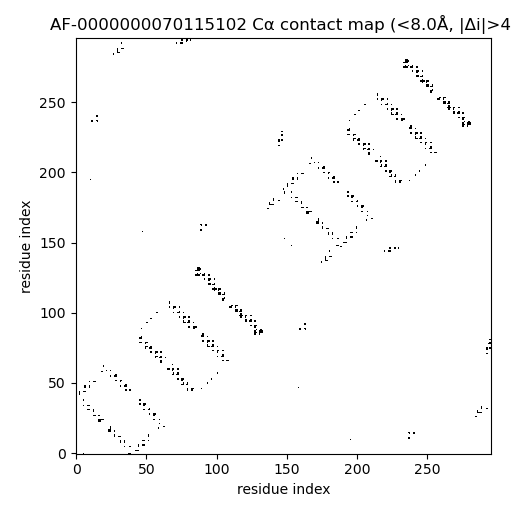B CA 1
ATOM 2196 C C . PRO B 1 139 ? 2.08 5.832 22.188 1 56.94 139 PRO B C 1
ATOM 2198 O O . PRO B 1 139 ? 3.102 6.031 21.531 1 56.94 139 PRO B O 1
ATOM 2201 N N . ARG B 1 140 ? 0.956 6.387 21.859 1 54.56 140 ARG B N 1
ATOM 2202 C CA . ARG B 1 140 ? 0.691 7.418 20.859 1 54.56 140 ARG B CA 1
ATOM 2203 C C . ARG B 1 140 ? 1.564 8.648 21.094 1 54.56 140 ARG B C 1
ATOM 2205 O O . ARG B 1 140 ? 1.623 9.172 22.203 1 54.56 140 ARG B O 1
ATOM 2212 N N . PRO B 1 141 ? 2.461 8.891 20.062 1 52.59 141 PRO B N 1
ATOM 2213 C CA . PRO B 1 141 ? 3.104 10.188 20.297 1 52.59 141 PRO B CA 1
ATOM 2214 C C . PRO B 1 141 ? 2.117 11.352 20.25 1 52.59 141 PRO B C 1
ATOM 2216 O O . PRO B 1 141 ? 1.149 11.312 19.484 1 52.59 141 PRO B O 1
ATOM 2219 N N . ARG B 1 142 ? 1.938 12.055 21.188 1 48.56 142 ARG B N 1
ATOM 2220 C CA . ARG B 1 142 ? 1.047 13.211 21.328 1 48.56 142 ARG B CA 1
ATOM 2221 C C . ARG B 1 142 ? 1.312 14.227 20.219 1 48.56 142 ARG B C 1
ATOM 2223 O O . ARG B 1 142 ? 0.674 15.281 20.188 1 48.56 142 ARG B O 1
ATOM 2230 N N . ARG B 1 143 ? 2.502 14.398 19.672 1 51.16 143 ARG B N 1
ATOM 2231 C CA . ARG B 1 143 ? 2.838 15.656 19.016 1 51.16 143 ARG B CA 1
ATOM 2232 C C . ARG B 1 143 ? 2.258 15.695 17.594 1 51.16 143 ARG B C 1
ATOM 2234 O O . ARG B 1 143 ? 2.273 14.695 16.891 1 51.16 143 ARG B O 1
ATOM 2241 N N . PRO B 1 144 ? 1.601 16.844 17.469 1 50.31 144 PRO B N 1
ATOM 2242 C CA . PRO B 1 144 ? 1.115 17.234 16.141 1 50.31 144 PRO B CA 1
ATOM 2243 C C . PRO B 1 144 ? 2.172 17.062 15.047 1 50.31 144 PRO B C 1
ATOM 2245 O O . PRO B 1 144 ? 3.371 17.062 15.344 1 50.31 144 PRO B O 1
ATOM 2248 N N . TRP B 1 145 ? 1.962 16.453 14.008 1 55.84 145 TRP B N 1
ATOM 2249 C CA . TRP B 1 145 ? 2.77 16.125 12.836 1 55.84 145 TRP B CA 1
ATOM 2250 C C . TRP B 1 145 ? 3.607 17.328 12.406 1 55.84 145 TRP B C 1
ATOM 2252 O O . TRP B 1 145 ? 3.098 18.438 12.305 1 55.84 145 TRP B O 1
ATOM 2262 N N . ARG B 1 146 ? 4.883 17.547 12.906 1 63 146 ARG B N 1
ATOM 2263 C CA . ARG B 1 146 ? 5.734 18.516 12.227 1 63 146 ARG B CA 1
ATOM 2264 C C . ARG B 1 146 ? 6.336 17.922 10.961 1 63 146 ARG B C 1
ATOM 2266 O O . ARG B 1 146 ? 6.793 16.781 10.969 1 63 146 ARG B O 1
ATOM 2273 N N . CYS B 1 147 ? 5.98 18.469 9.797 1 67.44 147 CYS B N 1
ATOM 2274 C CA . CYS B 1 147 ? 6.477 17.984 8.516 1 67.44 147 CYS B CA 1
ATOM 2275 C C . CYS B 1 147 ? 8 18.031 8.469 1 67.44 147 CYS B C 1
ATOM 2277 O O . CYS B 1 147 ? 8.609 17.469 7.559 1 67.44 147 CYS B O 1
ATOM 2279 N N . ASP B 1 148 ? 8.727 18.875 9.352 1 55.31 148 ASP B N 1
ATOM 2280 C CA . ASP B 1 148 ? 10.164 19.109 9.234 1 55.31 148 ASP B CA 1
ATOM 2281 C C . ASP B 1 148 ? 10.961 17.969 9.875 1 55.31 148 ASP B C 1
ATOM 2283 O O . ASP B 1 148 ? 10.469 17.297 10.773 1 55.31 148 ASP B O 1
#

Radius of gyration: 19.48 Å; Cα contacts (8 Å, |Δi|>4): 371; chains: 2; bounding box: 39×56×47 Å

Foldseek 3Di:
DDLVVLVVQLVCLLVPQDQPDVVSLVVSLVSLVVSLVPDDPLRPCNLSSLVSNLVSLVSVCVVPVDLVSLVVNLVSLVVSCVNDDAQDVSNLVSLVSNLVSLVVSCVSPVDVVSVVVSVVSVVVSVVSVVSHDDDPDDDDDPDDDDVD/DDLVVLVVQLVCLLVPQDQPDVVSLVVSLVSLVVSLVPDDPLRPCNLSSLVSNLVSLVSVCVVPVDLVSLVVNLVSLVVSCVNDDAQDVSNLVSLVSNLVSLVVSCVSPVDVVSVVVSVVSVVVSVVSVVSHDDDPDDDDDPDDDDVD

Solvent-accessible surface area (backbone atoms only — not comparable to full-atom values): 15729 Å² total; per-residue (Å²): 133,55,71,66,54,52,52,50,51,43,48,52,42,61,67,58,50,43,88,92,35,67,68,52,40,50,51,40,48,31,52,46,49,50,53,58,70,68,47,61,80,82,48,89,57,48,38,56,44,30,46,44,46,29,53,50,34,47,54,48,27,72,70,64,68,44,68,67,39,35,52,51,26,35,51,35,18,47,36,20,42,71,60,30,56,82,46,31,68,64,29,24,46,21,26,47,47,30,23,48,32,25,47,52,38,21,72,73,66,65,45,64,67,31,54,54,51,22,51,54,29,47,53,52,25,53,51,28,54,67,49,32,74,85,70,76,87,70,76,70,71,81,70,76,86,65,79,111,132,53,72,66,53,52,52,51,51,43,47,52,40,60,68,60,50,44,87,93,36,67,69,51,40,50,52,39,48,32,52,46,48,51,52,59,70,67,47,60,80,82,48,90,57,47,37,55,42,31,47,45,44,28,54,51,33,47,55,47,27,73,70,65,69,44,68,68,38,35,52,51,25,34,51,35,18,47,35,17,43,72,61,31,56,84,46,30,67,64,29,24,44,21,25,46,47,30,23,48,32,25,47,51,38,21,72,74,67,66,43,65,66,31,53,55,52,22,53,54,28,48,53,51,25,53,51,27,53,68,48,31,73,85,68,78,86,68,77,69,73,81,70,74,87,68,77,110

pLDDT: mean 87.96, std 11.46, range [48.56, 98.5]

Secondary structure (DSSP, 8-state):
--HHHHHHHHHHHHHH--TT-HHHHHHHHHHHHHHHHHSPTT-TTHHHHHHHHHHHHHHHHHHH--HHHHHHHHHHHHHHHHHSPTTSHHHHHHHHHHHHHHHHHHHHH--HHHHHHHHHHHHHHHHHHHHS----------S-----/--HHHHHHHHHHHHHH--TT-HHHHHHHHHHHHHHHHHSPTT-TTHHHHHHHHHHHHHHHHHHH--HHHHHHHHHHHHHHHHHSPTTSHHHHHHHHHHHHHHHHHHHHH--HHHHHHHHHHHHHHHHHHHHS----------S-----